Protein AF-A0A815Q9A5-F1 (afdb_monomer)

Solvent-accessible surface area (backbone atoms only — not comparable to full-atom values): 18599 Å² total; per-residue (Å²): 138,82,84,80,77,85,72,84,76,77,82,75,76,78,71,56,75,71,70,74,63,47,94,81,65,53,87,58,45,83,77,48,52,70,72,56,51,49,52,52,48,43,78,60,39,89,75,24,62,65,56,51,61,70,40,69,47,70,67,50,43,48,52,54,34,52,53,35,38,50,53,42,52,42,55,49,50,50,54,49,46,56,50,52,50,50,52,52,54,47,30,61,75,69,68,40,66,45,28,62,48,57,62,67,59,13,60,77,65,79,46,74,33,50,68,45,55,46,60,69,58,52,51,55,49,52,54,53,44,51,52,51,48,66,60,42,53,54,54,51,51,51,65,69,70,43,82,72,55,66,80,53,67,70,32,85,74,64,69,60,57,72,60,50,52,52,50,43,50,51,44,40,49,61,73,42,42,65,60,52,54,53,49,55,53,49,55,56,50,44,53,52,49,52,48,51,49,51,52,52,51,54,52,56,73,68,64,64,51,75,66,55,54,50,53,52,49,54,52,49,52,54,50,52,52,53,50,54,54,50,52,53,50,52,52,48,49,53,20,60,78,64,78,53,64,60,78,82,52,60,61,72,78,42,54,73,69,51,52,50,51,64,73,66,55,71,82,90,76,86,87,84,89,53,77,68,56,54,52,51,50,50,52,52,47,52,52,51,52,51,48,53,54,47,55,52,50,51,52,51,50,54,53,49,52,52,50,50,53,50,52,54,53,50,54,60,55,64,76,74,111

Nearest PDB structures (foldseek):
  4wpe-assembly1_A-2  TM=2.045E-01  e=6.190E+00  Saccharomyces cerevisiae S288C

Foldseek 3Di:
DDDDPPPPDPPPDAPDPPPPCDVVNQPLLQPDDLVVLLVLLVVQDDVSVVVSVLCVDPVSSNLLSVLLNLLLQLVVLVLVLVLLVLLLVLCVVLVCAPQADPPVVCVLLVARRDLHYHPVVSVVSNVVSVVSNVVRVVVNVCSVPPDDPPSQCPGVVHDPVVVSSVSSNSSSCSSCVVVSVVSVVSSVVSVVRSVSVSVVVVVVVVVDDPVVSVVVVVVVVVVVVVVVVVVVVVVQVVCVVVVNDPPVCVVVVDDPVVVVVVLPPDDDDDDDDDPPVVVVVVVVVVVVVVVVVVVVVVVVVVVVVVVVVVVVVVVVVVVVD

Radius of gyration: 31.04 Å; Cα contacts (8 Å, |Δi|>4): 157; chains: 1; bounding box: 69×58×84 Å

Sequence (321 aa):
MINEINEQTIEQKPYLPLKEKSRNDLPDYLKVSNRIFRQMLISSLEDADTIVKRLNTIEKLNFARQYAHLFHRLFYVQLQQDQWKYYYDIDIKENIWSGRVSTKWALMNSMYHTYGRSKQLIEQRLHTIARQLQEASPKIQEFSNQPLPPCILEMNPPLDFPFFVAIITAFVRKGQYKIKQQFESKKKMLILDSTDHRLVQAIYNLKPTKQQIRAIRNRWKAIYNKIQIKEQIEILKHRIHSNRLPPAFNLLDYSLDEIEKILTRSPKSSVTNSTDQETVLSARRLKKIGRFKYDILELSIAAGEEKVRYWSKKAKIETKK

Organism: NCBI:txid392033

Structure (mmCIF, N/CA/C/O backbone):
data_AF-A0A815Q9A5-F1
#
_entry.id   AF-A0A815Q9A5-F1
#
loop_
_atom_site.group_PDB
_atom_site.id
_atom_site.type_symbol
_atom_site.label_atom_id
_atom_site.label_alt_id
_atom_site.label_comp_id
_atom_site.label_asym_id
_atom_site.label_entity_id
_atom_site.label_seq_id
_atom_site.pdbx_PDB_ins_code
_atom_site.Cartn_x
_atom_site.Cartn_y
_atom_site.Cartn_z
_atom_site.occupancy
_atom_site.B_iso_or_equiv
_atom_site.auth_seq_id
_atom_site.auth_comp_id
_atom_site.auth_asym_id
_atom_site.auth_atom_id
_atom_site.pdbx_PDB_model_num
ATOM 1 N N . MET A 1 1 ? -13.773 19.405 43.415 1.00 31.05 1 MET A N 1
ATOM 2 C CA . MET A 1 1 ? -12.349 19.386 43.022 1.00 31.05 1 MET A CA 1
ATOM 3 C C . MET A 1 1 ? -12.058 18.043 42.380 1.00 31.05 1 MET A C 1
ATOM 5 O O . MET A 1 1 ? -12.189 17.023 43.042 1.00 31.05 1 MET A O 1
ATOM 9 N N . ILE A 1 2 ? -11.826 18.036 41.068 1.00 29.77 2 ILE A N 1
ATOM 10 C CA . ILE A 1 2 ? -11.571 16.827 40.279 1.00 29.77 2 ILE A CA 1
ATOM 11 C C . ILE A 1 2 ? -10.057 16.634 40.261 1.00 29.77 2 ILE A C 1
ATOM 13 O O . ILE A 1 2 ? -9.350 17.498 39.755 1.00 29.77 2 ILE A O 1
ATOM 17 N N . ASN A 1 3 ? -9.575 15.528 40.827 1.00 27.80 3 ASN A N 1
ATOM 18 C CA . ASN A 1 3 ? -8.177 15.133 40.699 1.00 27.80 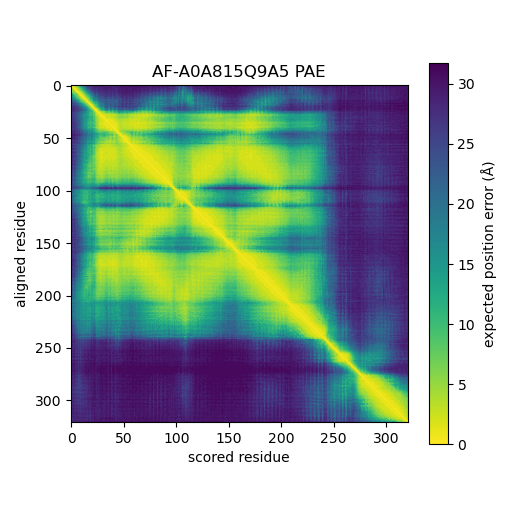3 ASN A CA 1
ATOM 19 C C . ASN A 1 3 ? -7.919 14.689 39.257 1.00 27.80 3 ASN A C 1
ATOM 21 O O . ASN A 1 3 ? -8.481 13.696 38.786 1.00 27.80 3 ASN A O 1
ATOM 25 N N . GLU A 1 4 ? -7.079 15.458 38.573 1.00 30.97 4 GLU A N 1
ATOM 26 C CA . GLU A 1 4 ? -6.495 15.141 37.279 1.00 30.97 4 GLU A CA 1
ATOM 27 C C . GLU A 1 4 ? -5.608 13.902 37.428 1.00 30.97 4 GLU A C 1
ATOM 29 O O . GLU A 1 4 ? -4.534 13.930 38.029 1.00 30.97 4 GLU A O 1
ATOM 34 N N . ILE A 1 5 ? -6.086 12.775 36.902 1.00 33.09 5 ILE A N 1
ATOM 35 C CA . ILE A 1 5 ? -5.234 11.615 36.672 1.00 33.09 5 ILE A CA 1
ATOM 36 C C . ILE A 1 5 ? -4.350 11.979 35.486 1.00 33.09 5 ILE A C 1
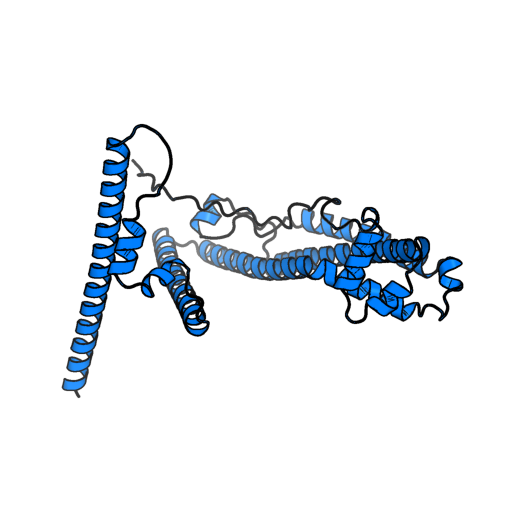ATOM 38 O O . ILE A 1 5 ? -4.820 12.112 34.358 1.00 33.09 5 ILE A O 1
ATOM 42 N N . ASN A 1 6 ? -3.073 12.166 35.791 1.00 33.50 6 ASN A N 1
ATOM 43 C CA . ASN A 1 6 ? -1.996 12.412 34.850 1.00 33.50 6 ASN A CA 1
ATOM 44 C C . ASN A 1 6 ? -1.790 11.134 34.004 1.00 33.50 6 ASN A C 1
ATOM 46 O O . ASN A 1 6 ? -0.988 10.263 34.343 1.00 33.50 6 ASN A O 1
ATOM 50 N N . GLU A 1 7 ? -2.602 10.959 32.959 1.00 36.03 7 GLU A N 1
ATOM 51 C CA . GLU A 1 7 ? -2.453 9.876 31.986 1.00 36.03 7 GLU A CA 1
ATOM 52 C C . GLU A 1 7 ? -1.248 10.193 31.098 1.00 36.03 7 GLU A C 1
ATOM 54 O O . GLU A 1 7 ? -1.274 11.125 30.298 1.00 36.03 7 GLU A O 1
ATOM 59 N N . GLN A 1 8 ? -0.171 9.417 31.254 1.00 31.66 8 GLN A N 1
ATOM 60 C CA . GLN A 1 8 ? 0.969 9.458 30.346 1.00 31.66 8 GLN A CA 1
ATOM 61 C C . GLN A 1 8 ? 0.492 9.172 28.921 1.00 31.66 8 GLN A C 1
ATOM 63 O O . GLN A 1 8 ? 0.103 8.058 28.566 1.00 31.66 8 GLN A O 1
ATOM 68 N N . THR A 1 9 ? 0.516 10.229 28.123 1.00 34.47 9 THR A N 1
ATOM 69 C CA . THR A 1 9 ? 0.088 10.295 26.737 1.00 34.47 9 THR A CA 1
ATOM 70 C C . THR A 1 9 ? 0.987 9.411 25.880 1.00 34.47 9 THR A C 1
ATOM 72 O O . THR A 1 9 ? 2.121 9.767 25.565 1.00 34.47 9 THR A O 1
ATOM 75 N N . ILE A 1 10 ? 0.486 8.254 25.452 1.00 34.94 10 ILE A N 1
ATOM 76 C CA . ILE A 1 10 ? 1.029 7.607 24.258 1.00 34.94 10 ILE A CA 1
ATOM 77 C C . ILE A 1 10 ? 0.487 8.424 23.085 1.00 34.94 10 ILE A C 1
ATOM 79 O O . ILE A 1 10 ? -0.667 8.256 22.693 1.00 34.94 10 ILE A O 1
ATOM 83 N N . GLU A 1 11 ? 1.288 9.348 22.547 1.00 29.48 11 GLU A N 1
ATOM 84 C CA . GLU A 1 11 ? 0.987 10.001 21.269 1.00 29.48 11 GLU A CA 1
ATOM 85 C C . GLU A 1 11 ? 0.910 8.934 20.165 1.00 29.48 11 GLU A C 1
ATOM 87 O O . GLU A 1 11 ? 1.897 8.567 19.522 1.00 29.48 11 GLU A O 1
ATOM 92 N N . GLN A 1 12 ? -0.289 8.408 19.932 1.00 38.88 12 GLN A N 1
ATOM 93 C CA . GLN A 1 12 ? -0.577 7.590 18.766 1.00 38.88 12 GLN A CA 1
ATOM 94 C C . GLN A 1 12 ? -0.689 8.523 17.556 1.00 38.88 12 GLN A C 1
ATOM 96 O O . GLN A 1 12 ? -1.705 9.187 17.345 1.00 38.88 12 GLN A O 1
ATOM 101 N N . LYS A 1 13 ? 0.392 8.611 16.771 1.00 35.31 13 LYS A N 1
ATOM 102 C CA . LYS A 1 13 ? 0.440 9.409 15.534 1.00 35.31 13 LYS A CA 1
ATOM 103 C C . LYS A 1 13 ? -0.711 9.020 14.597 1.00 35.31 13 LYS A C 1
ATOM 105 O O . LYS A 1 13 ? -0.841 7.822 14.353 1.00 35.31 13 LYS A O 1
ATOM 110 N N . PRO A 1 14 ? -1.459 9.989 14.023 1.00 38.16 14 PRO A N 1
ATOM 111 C CA . PRO A 1 14 ? -2.615 9.747 13.156 1.00 38.16 14 PRO A CA 1
ATOM 112 C C . PRO A 1 14 ? -2.290 8.810 11.976 1.00 38.16 14 PRO A C 1
ATOM 114 O O . PRO A 1 14 ? -1.280 8.999 11.290 1.00 38.16 14 PRO A O 1
ATOM 117 N N . TYR A 1 15 ? -3.186 7.855 11.687 1.00 46.31 15 TYR A N 1
ATOM 118 C CA . TYR A 1 15 ? -3.220 7.035 10.484 1.00 46.31 15 TYR A CA 1
ATOM 119 C C . TYR A 1 15 ? -3.619 7.955 9.347 1.00 46.31 15 TYR A C 1
ATOM 121 O O . TYR A 1 15 ? -4.764 8.083 8.911 1.00 46.31 15 TYR A O 1
ATOM 129 N N . LEU A 1 16 ? -2.620 8.665 8.857 1.00 44.94 16 LEU A N 1
ATOM 130 C CA . LEU A 1 16 ? -2.726 9.296 7.573 1.00 44.94 16 LEU A CA 1
ATOM 131 C C . LEU A 1 16 ? -2.631 8.154 6.530 1.00 44.94 16 LEU A C 1
ATOM 133 O O . LEU A 1 16 ? -1.704 7.324 6.602 1.00 44.94 16 LEU A O 1
ATOM 137 N N . PRO A 1 17 ? -3.527 8.087 5.512 1.00 46.47 17 PRO A N 1
ATOM 138 C CA . PRO A 1 17 ? -3.092 7.524 4.234 1.00 46.47 17 PRO A CA 1
ATOM 139 C C . PRO A 1 17 ? -1.764 8.216 3.953 1.00 46.47 17 PRO A C 1
ATOM 141 O O . PRO A 1 17 ? -1.688 9.406 4.266 1.00 46.47 17 PRO A O 1
ATOM 144 N N . LEU A 1 18 ? -0.728 7.441 3.570 1.00 42.53 18 LEU A N 1
ATOM 145 C CA . LEU A 1 18 ? 0.687 7.869 3.570 1.00 42.53 18 LEU A CA 1
ATOM 146 C C . LEU A 1 18 ? 0.722 9.384 3.417 1.00 42.53 18 LEU A C 1
ATOM 148 O O . LEU A 1 18 ? 0.233 9.823 2.372 1.00 42.53 18 LEU A O 1
ATOM 152 N N . LYS A 1 19 ? 1.167 10.146 4.452 1.00 39.75 19 LYS A N 1
ATOM 153 C CA . LYS A 1 19 ? 1.488 11.585 4.298 1.00 39.75 19 LYS A CA 1
ATOM 154 C C . LYS A 1 19 ? 2.029 11.667 2.902 1.00 39.75 19 LYS A C 1
ATOM 156 O O . LYS A 1 19 ? 2.991 10.916 2.720 1.00 39.75 19 LYS A O 1
ATOM 161 N N . GLU A 1 20 ? 1.328 12.368 1.991 1.00 42.25 20 GLU A N 1
ATOM 162 C CA . GLU A 1 20 ? 1.611 12.321 0.557 1.00 42.25 20 GLU A CA 1
ATOM 163 C C . GLU A 1 20 ? 3.111 12.272 0.480 1.00 42.25 20 GLU A C 1
ATOM 165 O O . GLU A 1 20 ? 3.793 13.239 0.824 1.00 42.25 20 GLU A O 1
ATOM 170 N N . LYS A 1 21 ? 3.616 11.066 0.210 1.00 40.91 21 LYS A N 1
ATOM 171 C CA . LYS A 1 21 ? 4.994 10.925 -0.149 1.00 40.91 21 LYS A CA 1
ATOM 172 C C . LYS A 1 21 ? 4.952 11.792 -1.382 1.00 40.91 21 LYS A C 1
ATOM 174 O O . LYS A 1 21 ? 4.170 11.489 -2.293 1.00 40.91 21 LYS A O 1
ATOM 179 N N . SER A 1 22 ? 5.560 12.975 -1.278 1.00 40.09 22 SER A N 1
ATOM 180 C CA . SER A 1 22 ? 5.487 14.001 -2.311 1.00 40.09 22 SER A CA 1
ATOM 181 C C . SER A 1 22 ? 5.722 13.282 -3.641 1.00 40.09 22 SER A C 1
ATOM 183 O O . SER A 1 22 ? 6.336 12.212 -3.649 1.00 40.09 22 SER A O 1
ATOM 185 N N . ARG A 1 23 ? 5.308 13.818 -4.792 1.00 44.53 23 ARG A N 1
ATOM 186 C CA . ARG A 1 23 ? 5.777 13.260 -6.082 1.00 44.53 23 ARG A CA 1
ATOM 187 C C . ARG A 1 23 ? 7.292 12.916 -6.073 1.00 44.53 23 ARG A C 1
ATOM 189 O O . ARG A 1 23 ? 7.711 12.048 -6.824 1.00 44.53 23 ARG A O 1
ATOM 196 N N . ASN A 1 24 ? 8.062 13.532 -5.169 1.00 41.69 24 ASN A N 1
ATOM 197 C CA . ASN A 1 24 ? 9.474 13.325 -4.849 1.00 41.69 24 ASN A CA 1
ATOM 198 C C . ASN A 1 24 ? 9.870 12.068 -4.030 1.00 41.69 24 ASN A C 1
ATOM 200 O O . ASN A 1 24 ? 11.061 11.828 -3.878 1.00 41.69 24 ASN A O 1
ATOM 204 N N . ASP A 1 25 ? 8.948 11.294 -3.458 1.00 51.47 25 ASP A N 1
ATOM 205 C CA . ASP A 1 25 ? 9.260 10.182 -2.536 1.00 51.47 25 ASP A CA 1
ATOM 206 C C . ASP A 1 25 ? 9.156 8.783 -3.173 1.00 51.47 25 ASP A C 1
ATOM 208 O O . ASP A 1 25 ? 9.498 7.771 -2.538 1.00 51.47 25 ASP A O 1
ATOM 212 N N . LEU A 1 26 ? 8.622 8.728 -4.393 1.00 62.69 26 LEU A N 1
ATOM 213 C CA . LEU A 1 26 ? 8.743 7.586 -5.288 1.00 62.69 26 LEU A CA 1
ATOM 214 C C . LEU A 1 26 ? 10.084 7.688 -6.010 1.00 62.69 26 LEU A C 1
ATOM 216 O O . LEU A 1 26 ? 10.486 8.796 -6.371 1.00 62.69 26 LEU A O 1
ATOM 220 N N . PRO A 1 27 ? 10.786 6.563 -6.222 1.00 67.62 27 PRO A N 1
ATOM 221 C CA . PRO A 1 27 ? 12.020 6.576 -6.983 1.00 67.62 27 PRO A CA 1
ATOM 222 C C . PRO A 1 27 ? 11.736 7.084 -8.398 1.00 67.62 27 PRO A C 1
ATOM 224 O O . PRO A 1 27 ? 11.141 6.403 -9.232 1.00 67.62 27 PRO A O 1
ATOM 227 N N . ASP A 1 28 ? 12.177 8.309 -8.662 1.00 82.88 28 ASP A N 1
ATOM 228 C CA . ASP A 1 28 ? 12.181 8.867 -9.999 1.00 82.88 28 ASP A CA 1
ATOM 229 C C . ASP A 1 28 ? 13.350 8.252 -10.766 1.00 82.88 28 ASP A C 1
ATOM 231 O O . ASP A 1 28 ? 14.476 8.752 -10.728 1.00 82.88 28 ASP A O 1
ATOM 235 N N . TYR A 1 29 ? 13.082 7.134 -11.444 1.00 86.94 29 TYR A N 1
ATOM 236 C CA . TYR A 1 29 ? 14.096 6.429 -12.225 1.00 86.94 29 TYR A CA 1
ATOM 237 C C . TYR A 1 29 ? 14.796 7.337 -13.246 1.00 86.94 29 TYR A C 1
ATOM 239 O O . TYR A 1 29 ? 15.955 7.084 -13.556 1.00 86.94 29 TYR A O 1
ATOM 247 N N . LEU A 1 30 ? 14.172 8.428 -13.710 1.00 88.00 30 LEU A N 1
ATOM 248 C CA . LEU A 1 30 ? 14.801 9.366 -14.644 1.00 88.00 30 LEU A CA 1
ATOM 249 C C . LEU A 1 30 ? 15.950 10.162 -14.002 1.00 88.00 30 LEU A C 1
ATOM 251 O O . LEU A 1 30 ? 16.885 10.557 -14.700 1.00 88.00 30 LEU A O 1
ATOM 255 N N . LYS A 1 31 ? 15.930 10.344 -12.676 1.00 87.75 31 LYS A N 1
ATOM 256 C CA . LYS A 1 31 ? 16.991 11.018 -11.903 1.00 87.75 31 LYS A CA 1
ATOM 257 C C . LYS A 1 31 ? 18.103 10.075 -11.449 1.00 87.75 31 LYS A C 1
ATOM 259 O O . LYS A 1 31 ? 19.147 10.526 -10.987 1.00 87.75 31 LYS A O 1
ATOM 264 N N . VAL A 1 32 ? 17.894 8.765 -11.561 1.00 88.25 32 VAL A N 1
ATOM 265 C CA . VAL A 1 32 ? 18.881 7.758 -11.163 1.00 88.25 32 VAL A CA 1
ATOM 266 C C . VAL A 1 32 ? 19.963 7.655 -12.235 1.00 88.25 32 VAL A C 1
ATOM 268 O O . VAL A 1 32 ? 19.648 7.507 -13.414 1.00 88.25 32 VAL A O 1
ATOM 271 N N . SER A 1 33 ? 21.238 7.705 -11.841 1.00 89.25 33 SER A N 1
ATOM 272 C CA . SER A 1 33 ? 22.351 7.541 -12.784 1.00 89.25 33 SER A CA 1
ATOM 273 C C . SER A 1 33 ? 22.352 6.143 -13.412 1.00 89.25 33 SER A C 1
ATOM 275 O O . SER A 1 33 ? 21.934 5.168 -12.787 1.00 89.25 33 SER A O 1
ATOM 277 N N . ASN A 1 34 ? 22.883 6.013 -14.631 1.00 86.31 34 ASN A N 1
ATOM 278 C CA . ASN A 1 34 ? 22.924 4.727 -15.339 1.00 86.31 34 ASN A CA 1
ATOM 279 C C . ASN A 1 34 ? 23.647 3.632 -14.542 1.00 86.31 34 ASN A C 1
ATOM 281 O O . ASN A 1 34 ? 23.214 2.482 -14.546 1.00 86.31 34 ASN A O 1
ATOM 285 N N . ARG A 1 35 ? 24.702 3.993 -13.798 1.00 88.44 35 ARG A N 1
ATOM 286 C CA . ARG A 1 35 ? 25.418 3.071 -12.905 1.00 88.44 35 ARG A CA 1
ATOM 287 C C . ARG A 1 35 ? 24.501 2.509 -11.818 1.00 88.44 35 ARG A C 1
ATOM 289 O O . ARG A 1 35 ? 24.479 1.298 -11.611 1.00 88.44 35 ARG A O 1
ATOM 296 N N . ILE A 1 36 ? 23.749 3.377 -11.142 1.00 88.56 36 ILE A N 1
ATOM 297 C CA . ILE A 1 36 ? 22.852 2.971 -10.055 1.00 88.56 36 ILE A CA 1
ATOM 298 C C . ILE A 1 36 ? 21.679 2.174 -10.624 1.00 88.56 36 ILE A C 1
ATOM 300 O O . ILE A 1 36 ? 21.372 1.101 -10.117 1.00 88.56 36 ILE A O 1
ATOM 304 N N . PHE A 1 37 ? 21.065 2.639 -11.715 1.00 89.81 37 PHE A N 1
ATOM 305 C CA . PHE A 1 37 ? 19.953 1.934 -12.351 1.00 89.81 37 PHE A CA 1
ATOM 306 C C . PHE A 1 37 ? 20.352 0.514 -12.782 1.00 89.81 37 PHE A C 1
ATOM 308 O O . PHE A 1 37 ? 19.629 -0.446 -12.521 1.00 89.81 37 PHE A O 1
ATOM 315 N N . ARG A 1 38 ? 21.555 0.354 -13.345 1.00 88.00 38 ARG A N 1
ATOM 316 C CA . ARG A 1 38 ? 22.123 -0.952 -13.695 1.00 88.00 38 ARG A CA 1
ATOM 317 C C . ARG A 1 38 ? 22.280 -1.866 -12.476 1.00 88.00 38 ARG A C 1
ATOM 319 O O . ARG A 1 38 ? 21.879 -3.023 -12.534 1.00 88.00 38 ARG A O 1
ATOM 326 N N . GLN A 1 39 ? 22.811 -1.352 -11.366 1.00 88.12 39 GLN A N 1
ATOM 327 C CA . GLN A 1 39 ? 22.923 -2.110 -10.111 1.00 88.12 39 GLN A CA 1
ATOM 328 C C . GLN A 1 39 ? 21.552 -2.501 -9.541 1.00 88.12 39 GLN A C 1
ATOM 330 O O . GLN A 1 39 ? 21.384 -3.605 -9.021 1.00 88.12 39 GLN A O 1
ATOM 335 N N . MET A 1 40 ? 20.554 -1.622 -9.663 1.00 88.62 40 MET A N 1
ATOM 336 C CA . MET A 1 40 ? 19.185 -1.924 -9.248 1.00 88.62 40 MET A CA 1
ATOM 337 C C . MET A 1 40 ? 18.595 -3.074 -10.066 1.00 88.62 40 MET A C 1
ATOM 339 O O . MET A 1 40 ? 17.966 -3.952 -9.482 1.00 88.62 40 MET A O 1
ATOM 343 N N . LEU A 1 41 ? 18.819 -3.106 -11.384 1.00 86.50 41 LEU A N 1
ATOM 344 C CA . LEU A 1 41 ? 18.365 -4.210 -12.235 1.00 86.50 41 LEU A CA 1
ATOM 345 C C . LEU A 1 41 ? 19.030 -5.534 -11.838 1.00 86.50 41 LEU A C 1
ATOM 347 O O . LEU A 1 41 ? 18.318 -6.511 -11.620 1.00 86.50 41 LEU A O 1
ATOM 351 N N . ILE A 1 42 ? 20.360 -5.535 -11.664 1.00 86.31 42 ILE A N 1
ATOM 352 C CA . ILE A 1 42 ? 21.132 -6.729 -11.269 1.00 86.31 42 ILE A CA 1
ATOM 353 C C . ILE A 1 42 ? 20.634 -7.300 -9.938 1.00 86.31 42 ILE A C 1
ATOM 355 O O . ILE A 1 42 ? 20.345 -8.483 -9.829 1.00 86.31 42 ILE A O 1
ATOM 359 N N . SER A 1 43 ? 20.479 -6.451 -8.922 1.00 84.00 43 SER A N 1
ATOM 360 C CA . SER A 1 43 ? 20.050 -6.887 -7.582 1.00 84.00 43 SER A CA 1
ATOM 361 C C . SER A 1 43 ? 18.580 -7.322 -7.502 1.00 84.00 43 SER A C 1
ATOM 363 O O . SER A 1 43 ? 18.147 -7.946 -6.527 1.00 84.00 43 SER A O 1
ATOM 365 N N . SER A 1 44 ? 17.773 -6.970 -8.502 1.00 81.00 44 SER A N 1
ATOM 366 C CA . SER A 1 44 ? 16.329 -7.173 -8.449 1.00 81.00 44 SER A CA 1
ATOM 367 C C . SER A 1 44 ? 15.848 -8.428 -9.167 1.00 81.00 44 SER A C 1
ATOM 369 O O . SER A 1 44 ? 14.779 -8.915 -8.804 1.00 81.00 44 SER A O 1
ATOM 371 N N . LEU A 1 45 ? 16.586 -8.979 -10.125 1.00 79.50 45 LEU A N 1
ATOM 372 C CA . LEU A 1 45 ? 16.118 -10.119 -10.916 1.00 79.50 45 LEU A CA 1
ATOM 373 C C . LEU A 1 45 ? 17.106 -11.283 -10.820 1.00 79.50 45 LEU A C 1
ATOM 375 O O . LEU A 1 45 ? 18.316 -11.085 -10.856 1.00 79.50 45 LEU A O 1
ATOM 379 N N . GLU A 1 46 ? 16.580 -12.496 -10.696 1.00 72.44 46 GLU A N 1
ATOM 380 C CA . GLU A 1 46 ? 17.364 -13.709 -10.934 1.00 72.44 46 GLU A CA 1
ATOM 381 C C . GLU A 1 46 ? 17.710 -13.734 -12.438 1.00 72.44 46 GLU A C 1
ATOM 383 O O . GLU A 1 46 ? 16.892 -13.331 -13.264 1.00 72.44 46 GLU A O 1
ATOM 388 N N . ASP A 1 47 ? 18.959 -14.052 -12.789 1.00 69.25 47 ASP A N 1
ATOM 389 C CA . ASP A 1 47 ? 19.506 -13.994 -14.162 1.00 69.25 47 ASP A CA 1
ATOM 390 C C . ASP A 1 47 ? 19.558 -12.604 -14.833 1.00 69.25 47 ASP A C 1
ATOM 392 O O . ASP A 1 47 ? 19.764 -12.476 -16.048 1.00 69.25 47 ASP A O 1
ATOM 396 N N . ALA A 1 48 ? 19.463 -11.530 -14.038 1.00 69.62 48 ALA A N 1
ATOM 397 C CA . ALA A 1 48 ? 19.570 -10.147 -14.510 1.00 69.62 48 ALA A CA 1
ATOM 398 C C . ALA A 1 48 ? 20.853 -9.862 -15.301 1.00 69.62 48 ALA A C 1
ATOM 400 O O . ALA A 1 48 ? 20.851 -9.007 -16.188 1.00 69.62 48 ALA A O 1
ATOM 401 N N . ASP A 1 49 ? 21.949 -10.552 -14.978 1.00 72.69 49 ASP A N 1
ATOM 402 C CA . ASP A 1 49 ? 23.267 -10.305 -15.559 1.00 72.69 49 ASP A CA 1
ATOM 403 C C . ASP A 1 49 ? 23.270 -10.472 -17.075 1.00 72.69 49 ASP A C 1
ATOM 405 O O . ASP A 1 49 ? 23.899 -9.683 -17.778 1.00 72.69 49 ASP A O 1
ATOM 409 N N . THR A 1 50 ? 22.524 -11.440 -17.606 1.00 74.44 50 THR A N 1
ATOM 410 C CA . THR A 1 50 ? 22.441 -11.680 -19.052 1.00 74.44 50 THR A CA 1
ATOM 411 C C . THR A 1 50 ? 21.733 -10.529 -19.766 1.00 74.44 50 THR A C 1
ATOM 413 O O . THR A 1 50 ? 22.188 -10.070 -20.812 1.00 74.44 50 THR A O 1
ATOM 416 N N . ILE A 1 51 ? 20.659 -9.995 -19.182 1.00 73.06 51 ILE A N 1
ATOM 417 C CA . ILE A 1 51 ? 19.890 -8.876 -19.752 1.00 73.06 51 ILE A CA 1
ATOM 418 C C . ILE A 1 51 ? 20.641 -7.558 -19.576 1.00 73.06 51 ILE A C 1
ATOM 420 O O . ILE A 1 51 ? 20.727 -6.745 -20.492 1.00 73.06 51 ILE A O 1
ATOM 424 N N . VAL A 1 52 ? 21.253 -7.350 -18.417 1.00 78.56 52 VAL A N 1
ATOM 425 C CA . VAL A 1 52 ? 22.036 -6.152 -18.122 1.00 78.56 52 VAL A CA 1
ATOM 426 C C . VAL A 1 52 ? 23.311 -6.094 -18.968 1.00 78.56 52 VAL A C 1
ATOM 428 O O . VAL A 1 52 ? 23.714 -5.009 -19.383 1.00 78.56 52 VAL A O 1
ATOM 431 N N . LYS A 1 53 ? 23.930 -7.239 -19.287 1.00 80.44 53 LYS A N 1
ATOM 432 C CA . LYS A 1 53 ? 25.007 -7.321 -20.288 1.00 80.44 53 LYS A CA 1
ATOM 433 C C . LYS A 1 53 ? 24.528 -6.898 -21.677 1.00 80.44 53 LYS A C 1
ATOM 435 O O . LYS A 1 53 ? 25.294 -6.285 -22.409 1.00 80.44 53 LYS A O 1
ATOM 440 N N . ARG A 1 54 ? 23.271 -7.178 -22.028 1.00 78.19 54 ARG A N 1
ATOM 441 C CA . ARG A 1 54 ? 22.666 -6.739 -23.296 1.00 78.19 54 ARG A CA 1
ATOM 442 C C . ARG A 1 54 ? 22.344 -5.237 -23.300 1.00 78.19 54 ARG A C 1
ATOM 444 O O . ARG A 1 54 ? 22.474 -4.594 -24.338 1.00 78.19 54 ARG A O 1
ATOM 451 N N . LEU A 1 55 ? 22.025 -4.651 -22.144 1.00 83.31 55 LEU A N 1
ATOM 452 C CA . LEU A 1 55 ? 21.892 -3.201 -21.930 1.00 83.31 55 LEU A CA 1
ATOM 453 C C . LEU A 1 55 ? 23.263 -2.536 -21.672 1.00 83.31 55 LEU A C 1
ATOM 455 O O . LEU A 1 55 ? 23.467 -1.850 -20.671 1.00 83.31 55 LEU A O 1
ATOM 459 N N . ASN A 1 56 ? 24.236 -2.780 -22.551 1.00 81.25 56 ASN A N 1
ATOM 460 C CA . ASN A 1 56 ? 25.619 -2.326 -22.374 1.00 81.25 56 ASN A CA 1
ATOM 461 C C . ASN A 1 56 ? 25.878 -0.867 -22.772 1.00 81.25 56 ASN A C 1
ATOM 463 O O . ASN A 1 56 ? 26.882 -0.309 -22.331 1.00 81.25 56 ASN A O 1
ATOM 467 N N . THR A 1 57 ? 25.007 -0.251 -23.573 1.00 85.31 57 THR A N 1
ATOM 468 C CA . THR A 1 57 ? 25.159 1.151 -23.988 1.00 85.31 57 THR A CA 1
ATOM 469 C C . THR A 1 57 ? 24.309 2.093 -23.144 1.00 85.31 57 THR A C 1
ATOM 471 O O . THR A 1 57 ? 23.324 1.703 -22.506 1.00 85.31 57 THR A O 1
ATOM 474 N N . ILE A 1 58 ? 24.694 3.370 -23.155 1.00 86.94 58 ILE A N 1
ATOM 475 C CA . ILE A 1 58 ? 23.958 4.440 -22.483 1.00 86.94 58 ILE A CA 1
ATOM 476 C C . ILE A 1 58 ? 22.547 4.571 -23.065 1.00 86.94 58 ILE A C 1
ATOM 478 O O . ILE A 1 58 ? 21.603 4.710 -22.286 1.00 86.94 58 ILE A O 1
ATOM 482 N N . GLU A 1 59 ? 22.368 4.478 -24.389 1.00 85.62 59 GLU A N 1
ATOM 483 C CA . GLU A 1 59 ? 21.029 4.591 -24.983 1.00 85.62 59 GLU A CA 1
ATOM 484 C C . GLU A 1 59 ? 20.121 3.431 -24.569 1.00 85.62 59 GLU A C 1
ATOM 486 O O . GLU A 1 59 ? 18.978 3.665 -24.180 1.00 85.62 59 GLU A O 1
ATOM 491 N N . LYS A 1 60 ? 20.633 2.193 -24.566 1.00 87.69 60 LYS A N 1
ATOM 492 C CA . LYS A 1 60 ? 19.859 1.008 -24.160 1.00 87.69 60 LYS A CA 1
ATOM 493 C C . LYS A 1 60 ? 19.414 1.091 -22.700 1.00 87.69 60 LYS A C 1
ATOM 495 O O . LYS A 1 60 ? 18.266 0.789 -22.373 1.00 87.69 60 LYS A O 1
ATOM 500 N N . LEU A 1 61 ? 20.305 1.544 -21.815 1.00 88.94 61 LEU A N 1
ATOM 501 C CA . LEU A 1 61 ? 19.964 1.781 -20.410 1.00 88.94 61 LEU A CA 1
ATOM 502 C C . LEU A 1 61 ? 18.955 2.921 -20.253 1.00 88.94 61 LEU A C 1
ATOM 504 O O . LEU A 1 61 ? 18.040 2.804 -19.441 1.00 88.94 61 LEU A O 1
ATOM 508 N N . ASN A 1 62 ? 19.082 3.998 -21.031 1.00 90.00 62 ASN A N 1
ATOM 509 C CA . ASN A 1 62 ? 18.120 5.099 -21.023 1.00 90.00 62 ASN A CA 1
ATOM 510 C C . ASN A 1 62 ? 16.730 4.638 -21.466 1.00 90.00 62 ASN A C 1
ATOM 512 O O . ASN A 1 62 ? 15.751 4.975 -20.802 1.00 90.00 62 ASN A O 1
ATOM 516 N N . PHE A 1 63 ? 16.649 3.824 -22.518 1.00 89.19 63 PHE A N 1
ATOM 517 C CA . PHE A 1 63 ? 15.404 3.225 -22.988 1.00 89.19 63 PHE A CA 1
ATOM 518 C C . PHE A 1 63 ? 14.740 2.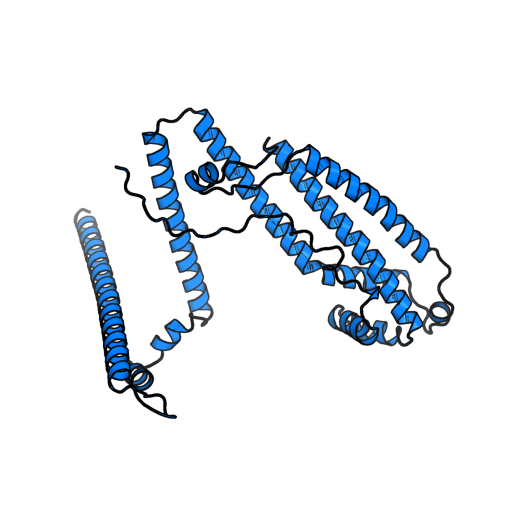382 -21.889 1.00 89.19 63 PHE A C 1
ATOM 520 O O . PHE A 1 63 ? 13.597 2.633 -21.507 1.00 89.19 63 PHE A O 1
ATOM 527 N N . ALA A 1 64 ? 15.489 1.455 -21.282 1.00 90.19 64 ALA A N 1
ATOM 528 C CA . ALA A 1 64 ? 14.987 0.630 -20.182 1.00 90.19 64 ALA A CA 1
ATOM 529 C C . ALA A 1 64 ? 14.548 1.445 -18.960 1.00 90.19 64 ALA A C 1
ATOM 531 O O . ALA A 1 64 ? 13.549 1.123 -18.317 1.00 90.19 64 ALA A O 1
ATOM 532 N N . ARG A 1 65 ? 15.263 2.529 -18.656 1.00 92.31 65 ARG A N 1
ATOM 533 C CA . ARG A 1 65 ? 14.964 3.438 -17.545 1.00 92.31 65 ARG A CA 1
ATOM 534 C C . ARG A 1 65 ? 13.689 4.242 -17.777 1.00 92.31 65 ARG A C 1
ATOM 536 O O . ARG A 1 65 ? 12.890 4.374 -16.852 1.00 92.31 65 ARG A O 1
ATOM 543 N N . GLN A 1 66 ? 13.471 4.731 -18.997 1.00 90.94 66 GLN A N 1
ATOM 544 C CA . GLN A 1 66 ? 12.222 5.392 -19.385 1.00 90.94 66 GLN A CA 1
ATOM 545 C C . GLN A 1 66 ? 11.043 4.423 -19.292 1.00 90.94 66 GLN A C 1
ATOM 547 O O . GLN A 1 66 ? 10.030 4.744 -18.672 1.00 90.94 66 GLN A O 1
ATOM 552 N N . TYR A 1 67 ? 11.212 3.202 -19.801 1.00 91.00 67 TYR A N 1
ATOM 553 C CA . TYR A 1 67 ? 10.172 2.180 -19.737 1.00 91.00 67 TYR A CA 1
ATOM 554 C C . TYR A 1 67 ? 9.831 1.796 -18.291 1.00 91.00 67 TYR A C 1
ATOM 556 O O . TYR A 1 67 ? 8.665 1.809 -17.892 1.00 91.00 67 TYR A O 1
ATOM 564 N N . ALA A 1 68 ? 10.849 1.571 -17.454 1.00 92.50 68 ALA A N 1
ATOM 565 C CA . ALA A 1 68 ? 10.672 1.316 -16.027 1.00 92.50 68 ALA A CA 1
ATOM 566 C C . ALA A 1 68 ? 9.961 2.476 -15.312 1.00 92.50 68 ALA A C 1
ATOM 568 O O . ALA A 1 68 ? 9.099 2.234 -14.469 1.00 92.50 68 ALA A O 1
ATOM 569 N N . HIS A 1 69 ? 10.273 3.729 -15.659 1.00 92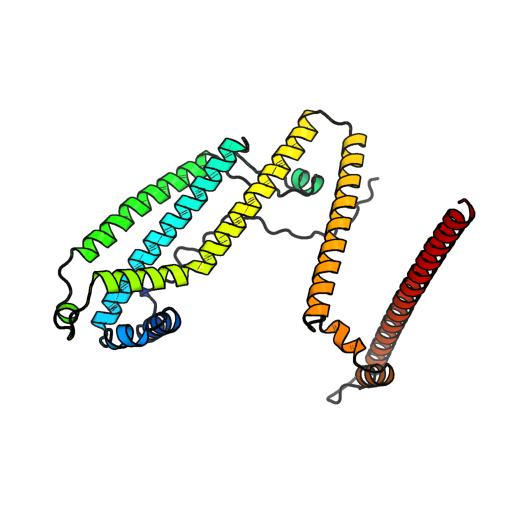.75 69 HIS A N 1
ATOM 570 C CA . HIS A 1 69 ? 9.599 4.903 -15.101 1.00 92.75 69 HIS A CA 1
ATOM 571 C C . HIS A 1 69 ? 8.103 4.935 -15.439 1.00 92.75 69 HIS A C 1
ATOM 573 O O . HIS A 1 69 ? 7.278 5.188 -14.556 1.00 92.75 69 HIS A O 1
ATOM 579 N N . LEU A 1 70 ? 7.740 4.639 -16.689 1.00 92.06 70 LEU A N 1
ATOM 580 C CA . LEU A 1 70 ? 6.342 4.596 -17.115 1.00 92.06 70 LEU A CA 1
ATOM 581 C C . LEU A 1 70 ? 5.559 3.513 -16.359 1.00 92.06 70 LEU A C 1
ATOM 583 O O . LEU A 1 70 ? 4.523 3.812 -15.759 1.00 92.06 70 LEU A O 1
ATOM 587 N N . PHE A 1 71 ? 6.093 2.288 -16.296 1.00 92.50 71 PHE A N 1
ATOM 588 C CA . PHE A 1 71 ? 5.482 1.195 -15.532 1.00 92.50 71 PHE A CA 1
ATOM 589 C C . PHE A 1 71 ? 5.383 1.505 -14.042 1.00 92.50 71 PHE A C 1
ATOM 591 O O . PHE A 1 71 ? 4.367 1.217 -13.412 1.00 92.50 71 PHE A O 1
ATOM 598 N N . HIS A 1 72 ? 6.410 2.132 -13.470 1.00 92.00 72 HIS A N 1
ATOM 599 C CA . HIS A 1 72 ? 6.402 2.537 -12.071 1.00 92.00 72 HIS A CA 1
ATOM 600 C C . HIS A 1 72 ? 5.263 3.494 -11.763 1.00 92.00 72 HIS A C 1
ATOM 602 O O . HIS A 1 72 ? 4.528 3.293 -10.792 1.00 92.00 72 HIS A O 1
ATOM 608 N N . ARG A 1 73 ? 5.073 4.503 -12.615 1.00 90.25 73 ARG A N 1
ATOM 609 C CA . ARG A 1 73 ? 3.966 5.443 -12.473 1.00 90.25 73 ARG A CA 1
ATOM 610 C C . ARG A 1 73 ? 2.620 4.742 -12.624 1.00 90.25 73 ARG A C 1
ATOM 612 O O . ARG A 1 73 ? 1.762 4.944 -11.770 1.00 90.25 73 ARG A O 1
ATOM 619 N N . LEU A 1 74 ? 2.445 3.904 -13.647 1.00 91.75 74 LEU A N 1
ATOM 620 C CA . LEU A 1 74 ? 1.192 3.176 -13.861 1.00 91.75 74 LEU A CA 1
ATOM 621 C C . LEU A 1 74 ? 0.838 2.298 -12.654 1.00 91.75 74 LEU A C 1
ATOM 623 O O . LEU A 1 74 ? -0.240 2.453 -12.085 1.00 91.75 74 LEU A O 1
ATOM 627 N N . PHE A 1 75 ? 1.751 1.423 -12.225 1.00 91.75 75 PHE A N 1
ATOM 628 C CA . PHE A 1 75 ? 1.499 0.502 -11.115 1.00 91.75 75 PHE A CA 1
ATOM 629 C C . PHE A 1 75 ? 1.263 1.232 -9.796 1.00 91.75 75 PHE A C 1
ATOM 631 O O . PHE A 1 75 ? 0.423 0.807 -9.007 1.00 91.75 75 PHE A O 1
ATOM 638 N N . TYR A 1 76 ? 1.941 2.359 -9.565 1.00 89.94 76 TYR A N 1
ATOM 639 C CA . TYR A 1 76 ? 1.684 3.159 -8.373 1.00 89.94 76 TYR A CA 1
ATOM 640 C C . TYR A 1 76 ? 0.272 3.754 -8.376 1.00 89.94 76 TYR A C 1
ATOM 642 O O . TYR A 1 76 ? -0.432 3.663 -7.372 1.00 89.94 76 TYR A O 1
ATOM 650 N N . VAL A 1 77 ? -0.161 4.337 -9.497 1.00 90.44 77 VAL A N 1
ATOM 651 C CA . VAL A 1 77 ? -1.501 4.931 -9.612 1.00 90.44 77 VAL A CA 1
ATOM 652 C C . VAL A 1 77 ? -2.587 3.850 -9.523 1.00 90.44 77 VAL A C 1
ATOM 654 O O . VAL A 1 77 ? -3.590 4.059 -8.845 1.00 90.44 77 VAL A O 1
ATOM 657 N N . GLN A 1 78 ? -2.376 2.672 -10.122 1.00 92.12 78 GLN A N 1
ATOM 658 C CA . GLN A 1 78 ? -3.274 1.517 -9.967 1.00 92.12 78 GLN A CA 1
ATOM 659 C C . GLN A 1 78 ? -3.385 1.088 -8.502 1.00 92.12 78 GLN A C 1
ATOM 661 O O . GLN A 1 78 ? -4.479 0.931 -7.972 1.00 92.12 78 GLN A O 1
ATOM 666 N N . LEU A 1 79 ? -2.253 0.992 -7.811 1.00 90.62 79 LEU A N 1
ATOM 667 C CA . LEU A 1 79 ? -2.218 0.626 -6.403 1.00 90.62 79 LEU A CA 1
ATOM 668 C C . LEU A 1 79 ? -2.934 1.662 -5.514 1.00 90.62 79 LEU A C 1
ATOM 670 O O . LEU A 1 79 ? -3.609 1.295 -4.551 1.00 90.62 79 LEU A O 1
ATOM 674 N N . GLN A 1 80 ? -2.841 2.954 -5.851 1.00 89.38 80 GLN A N 1
ATOM 675 C CA . GLN A 1 80 ? -3.650 3.993 -5.211 1.00 89.38 80 GLN A CA 1
ATOM 676 C C . GLN A 1 80 ? -5.141 3.813 -5.509 1.00 89.38 80 GLN A C 1
ATOM 678 O O . GLN A 1 80 ? -5.954 3.964 -4.599 1.00 89.38 80 GLN A O 1
ATOM 683 N N . GLN A 1 81 ? -5.511 3.488 -6.750 1.00 92.88 81 GLN A N 1
ATOM 684 C CA . GLN A 1 81 ? -6.902 3.230 -7.120 1.00 92.88 81 GLN A CA 1
ATOM 685 C C . GLN A 1 81 ? -7.495 2.099 -6.279 1.00 92.88 81 GLN A C 1
ATOM 687 O O . GLN A 1 81 ? -8.554 2.285 -5.682 1.00 92.88 81 GLN A O 1
ATOM 692 N N . ASP A 1 82 ? -6.791 0.971 -6.186 1.00 91.19 82 ASP A N 1
ATOM 693 C CA . ASP A 1 82 ? -7.203 -0.190 -5.394 1.00 91.19 82 ASP A CA 1
ATOM 694 C C . ASP A 1 82 ? -7.377 0.173 -3.922 1.00 91.19 82 ASP A C 1
ATOM 696 O O . ASP A 1 82 ? -8.330 -0.255 -3.272 1.00 91.19 82 ASP A O 1
ATOM 700 N N . GLN A 1 83 ? -6.469 0.992 -3.384 1.00 86.69 83 GLN A N 1
ATOM 701 C CA . GLN A 1 83 ? -6.586 1.476 -2.019 1.00 86.69 83 GLN A CA 1
ATOM 702 C C . GLN A 1 83 ? -7.838 2.344 -1.849 1.00 86.69 83 GLN A C 1
ATOM 704 O O . GLN A 1 83 ? -8.649 2.064 -0.977 1.00 86.69 83 GLN A O 1
ATOM 709 N N . TRP A 1 84 ? -8.023 3.392 -2.649 1.00 88.25 84 TRP A N 1
ATOM 710 C CA . TRP A 1 84 ? -9.146 4.316 -2.454 1.00 88.25 84 TRP A CA 1
ATOM 711 C C . TRP A 1 84 ? -10.508 3.674 -2.729 1.00 88.25 84 TRP A C 1
ATOM 713 O O . TRP A 1 84 ? -11.461 3.993 -2.022 1.00 88.25 84 TRP A O 1
ATOM 723 N N . LYS A 1 85 ? -10.592 2.735 -3.682 1.00 91.00 85 LYS A N 1
ATOM 724 C CA . LYS A 1 85 ? -11.791 1.908 -3.885 1.00 91.00 85 LYS A CA 1
ATOM 725 C C . LYS A 1 85 ? -12.098 1.080 -2.644 1.00 91.00 85 LYS A C 1
ATO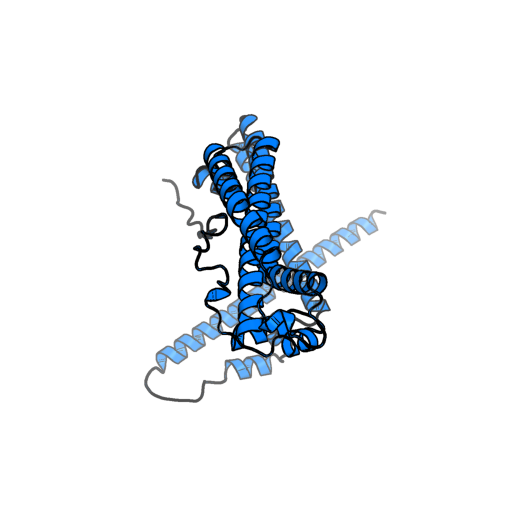M 727 O O . LYS A 1 85 ? -13.210 1.118 -2.149 1.00 91.00 85 LYS A O 1
ATOM 732 N N . TYR A 1 86 ? -11.085 0.443 -2.065 1.00 89.12 86 TYR A N 1
ATOM 733 C CA . TYR A 1 86 ? -11.266 -0.335 -0.846 1.00 89.12 86 TYR A CA 1
ATOM 734 C C . TYR A 1 86 ? -11.780 0.502 0.340 1.00 89.12 86 TYR A C 1
ATOM 736 O O . TYR A 1 86 ? -12.634 0.044 1.093 1.00 89.12 86 TYR A O 1
ATOM 744 N N . TYR A 1 87 ? -11.290 1.737 0.506 1.00 85.12 87 TYR A N 1
ATOM 745 C CA . TYR A 1 87 ? -11.823 2.658 1.522 1.00 85.12 87 TYR A CA 1
ATOM 746 C C . TYR A 1 87 ? -13.291 3.002 1.248 1.00 85.12 87 TYR A C 1
ATOM 748 O O . TYR A 1 87 ? -14.102 2.973 2.166 1.00 85.12 87 TYR A O 1
ATOM 756 N N . TYR A 1 88 ? -13.629 3.290 -0.011 1.00 88.69 88 TYR A N 1
ATOM 757 C CA . TYR A 1 88 ? -15.001 3.563 -0.433 1.00 88.69 88 TYR A CA 1
ATOM 758 C C . TYR A 1 88 ? -15.940 2.385 -0.120 1.00 88.69 88 TYR A C 1
ATOM 760 O O . TYR A 1 88 ? -17.007 2.584 0.456 1.00 88.69 88 TYR A O 1
ATOM 768 N N . ASP A 1 89 ? -15.517 1.160 -0.436 1.00 88.88 89 ASP A N 1
ATOM 769 C CA . ASP A 1 89 ? -16.310 -0.056 -0.236 1.00 88.88 89 ASP A CA 1
ATOM 770 C C . ASP A 1 89 ? -16.542 -0.360 1.251 1.00 88.88 89 ASP A C 1
ATOM 772 O O . ASP A 1 89 ? -17.649 -0.738 1.641 1.00 88.88 89 ASP A O 1
ATOM 776 N N . ILE A 1 90 ? -15.526 -0.161 2.102 1.00 84.56 90 ILE A N 1
ATOM 777 C CA . ILE A 1 90 ? -15.675 -0.294 3.559 1.00 84.56 90 ILE A CA 1
ATOM 778 C C . ILE A 1 90 ? -16.630 0.760 4.110 1.00 84.56 90 ILE A C 1
ATOM 780 O O . ILE A 1 90 ? -17.516 0.418 4.893 1.00 84.56 90 ILE A O 1
ATOM 784 N N . ASP A 1 91 ? -16.475 2.019 3.701 1.00 82.44 91 ASP A N 1
ATOM 785 C CA . ASP A 1 91 ? -17.318 3.100 4.208 1.00 82.44 91 ASP A CA 1
ATOM 786 C C . ASP A 1 91 ? -18.791 2.900 3.805 1.00 82.44 91 ASP A C 1
ATOM 788 O O . ASP A 1 91 ? -19.680 3.174 4.615 1.00 82.44 91 ASP A O 1
ATOM 792 N N . ILE A 1 92 ? -19.057 2.351 2.608 1.00 85.31 92 ILE A N 1
ATOM 793 C CA . ILE A 1 92 ? -20.396 1.888 2.202 1.00 85.31 92 ILE A CA 1
ATOM 794 C C . ILE A 1 92 ? -20.881 0.766 3.112 1.00 85.31 92 ILE A C 1
ATOM 796 O O . ILE A 1 92 ? -21.975 0.855 3.667 1.00 85.31 92 ILE A O 1
ATOM 800 N N . LYS A 1 93 ? -20.092 -0.306 3.228 1.00 84.12 93 LYS A N 1
ATOM 801 C CA . LYS A 1 93 ? -20.506 -1.541 3.897 1.00 84.12 93 LYS A CA 1
ATOM 802 C C . LYS A 1 93 ? -20.817 -1.316 5.374 1.00 84.12 93 LYS A C 1
ATOM 804 O O . LYS A 1 93 ? -21.809 -1.830 5.880 1.00 84.12 93 LYS A O 1
ATOM 809 N N . GLU A 1 94 ? -19.961 -0.568 6.059 1.00 76.25 94 GLU A N 1
ATOM 810 C CA . GLU A 1 94 ? -20.070 -0.332 7.498 1.00 76.25 94 GLU A CA 1
ATOM 811 C C . GLU A 1 94 ? -20.855 0.962 7.814 1.00 76.25 94 GLU A C 1
ATOM 813 O O . GLU A 1 94 ? -21.121 1.246 8.979 1.00 76.25 94 GLU A O 1
ATOM 818 N N . ASN A 1 95 ? -21.270 1.723 6.788 1.00 76.62 95 ASN A N 1
ATOM 819 C CA . ASN A 1 95 ? -21.979 3.006 6.889 1.00 76.62 95 ASN A CA 1
ATOM 820 C C . ASN A 1 95 ? -21.266 4.031 7.795 1.00 76.62 95 ASN A C 1
ATOM 822 O O . ASN A 1 95 ? -21.865 4.678 8.655 1.00 76.62 95 ASN A O 1
ATOM 826 N N . ILE A 1 96 ? -19.958 4.173 7.593 1.00 71.19 96 ILE A N 1
ATOM 827 C CA . ILE A 1 96 ? -19.045 4.988 8.416 1.00 71.19 96 ILE A CA 1
ATOM 828 C C . ILE A 1 96 ? -18.416 6.123 7.607 1.00 71.19 96 ILE A C 1
ATOM 830 O O . ILE A 1 96 ? -17.251 6.493 7.788 1.00 71.19 96 ILE A O 1
ATOM 834 N N . TRP A 1 97 ? -19.207 6.726 6.719 1.00 68.56 97 TRP A N 1
ATOM 835 C CA . TRP A 1 97 ? -18.825 7.975 6.075 1.00 68.56 97 TRP A CA 1
ATOM 836 C C . TRP A 1 97 ? -18.459 8.987 7.151 1.00 68.56 97 TRP A C 1
ATOM 838 O O . TRP A 1 97 ? -19.260 9.246 8.043 1.00 68.56 97 TRP A O 1
ATOM 848 N N . SER A 1 98 ? -17.259 9.562 7.067 1.00 63.28 98 SER A N 1
ATOM 849 C CA . SER A 1 98 ? -16.687 10.435 8.099 1.00 63.28 98 SER A CA 1
ATOM 850 C C . SER A 1 98 ? -16.270 9.727 9.393 1.00 63.28 98 SER A C 1
ATOM 852 O O . SER A 1 98 ? -16.619 10.175 10.478 1.00 63.28 98 SER A O 1
ATOM 854 N N . GLY A 1 99 ? -15.418 8.696 9.297 1.00 60.06 99 GLY A N 1
ATOM 855 C CA . GLY A 1 99 ? -14.711 8.084 10.439 1.00 60.06 99 GLY A CA 1
ATOM 856 C C . GLY A 1 99 ? -13.736 9.007 11.197 1.00 60.06 99 GLY A C 1
ATOM 857 O O . GLY A 1 99 ? -12.583 8.656 11.453 1.00 60.06 99 GLY A O 1
ATOM 858 N N . ARG A 1 100 ? -14.185 10.224 11.510 1.00 65.25 100 ARG A N 1
ATOM 859 C CA . ARG A 1 100 ? -13.615 11.189 12.433 1.00 65.25 100 ARG A CA 1
ATOM 860 C C . ARG A 1 100 ? -14.553 11.292 13.617 1.00 65.25 100 ARG A C 1
ATOM 862 O O . ARG A 1 100 ? -15.643 11.844 13.526 1.00 65.25 100 ARG A O 1
ATOM 869 N N . VAL A 1 101 ? -14.071 10.815 14.744 1.00 68.69 101 VAL A N 1
ATOM 870 C CA . VAL A 1 101 ? -14.702 11.042 16.036 1.00 68.69 101 VAL A CA 1
ATOM 871 C C . VAL A 1 101 ? -13.824 11.999 16.820 1.00 68.69 101 VAL A C 1
ATOM 873 O O . VAL A 1 101 ? -12.622 12.102 16.563 1.00 68.69 101 VAL A O 1
ATOM 876 N N . SER A 1 102 ? -14.410 12.754 17.751 1.00 72.94 102 SER A N 1
ATOM 877 C CA . SER A 1 102 ? -13.599 13.668 18.561 1.00 72.94 102 SER A CA 1
ATOM 878 C C . SER A 1 102 ? -12.478 12.889 19.255 1.00 72.94 102 SER A C 1
ATOM 880 O O . SER A 1 102 ? -12.699 11.774 19.734 1.00 72.94 102 SER A O 1
ATOM 882 N N . THR A 1 103 ? -11.280 13.473 19.342 1.00 73.25 103 THR A N 1
ATOM 883 C CA . THR A 1 103 ? -10.118 12.838 19.989 1.00 73.25 103 THR A CA 1
ATOM 884 C C . THR A 1 103 ? -10.460 12.351 21.393 1.00 73.25 103 THR A C 1
ATOM 886 O O . THR A 1 103 ? -10.090 11.249 21.782 1.00 73.25 103 THR A O 1
ATOM 889 N N . LYS A 1 104 ? -11.258 13.138 22.124 1.00 74.44 104 LYS A N 1
ATOM 890 C CA . LYS A 1 104 ? -11.770 12.781 23.446 1.00 74.44 104 LYS A CA 1
ATOM 891 C C . LYS A 1 104 ? -12.619 11.510 23.414 1.00 74.44 104 LYS A C 1
ATOM 893 O O . LYS A 1 104 ? -12.426 10.634 24.247 1.00 74.44 104 LYS A O 1
ATOM 898 N N . TRP A 1 105 ? -13.549 11.392 22.469 1.00 74.88 105 TRP A N 1
ATOM 899 C CA . TRP A 1 105 ? -14.420 10.219 22.367 1.00 74.88 105 TRP A CA 1
ATOM 900 C C . TRP A 1 105 ? -13.657 8.968 21.928 1.00 74.88 105 TRP A C 1
ATOM 902 O O . TRP A 1 105 ? -13.902 7.889 22.461 1.00 74.88 105 TRP A O 1
ATOM 912 N N . ALA A 1 106 ? -12.692 9.127 21.022 1.00 72.06 106 ALA A N 1
ATOM 913 C CA . ALA A 1 106 ? -11.784 8.060 20.623 1.00 72.06 106 ALA A CA 1
ATOM 914 C C . ALA A 1 106 ? -10.983 7.540 21.826 1.00 72.06 106 ALA A C 1
ATOM 916 O O . ALA A 1 106 ? -11.032 6.353 22.140 1.00 72.06 106 ALA A O 1
ATOM 917 N N . LEU A 1 107 ? -10.347 8.452 22.570 1.00 73.19 107 LEU A N 1
ATOM 918 C CA . LEU A 1 107 ? -9.566 8.139 23.766 1.00 73.19 107 LEU A CA 1
ATOM 919 C C . LEU A 1 107 ? -10.420 7.439 24.832 1.00 73.19 107 LEU A C 1
ATOM 921 O O . LEU A 1 107 ? -10.034 6.403 25.366 1.00 73.19 107 LEU A O 1
ATOM 925 N N . MET A 1 108 ? -11.629 7.952 25.087 1.00 71.31 108 MET A N 1
ATOM 926 C CA . MET A 1 108 ? -12.568 7.379 26.059 1.00 71.31 108 MET A CA 1
ATOM 927 C C . MET A 1 108 ? -13.003 5.943 25.742 1.00 71.31 108 MET A C 1
ATOM 929 O O . MET A 1 108 ? -13.475 5.242 26.646 1.00 71.31 108 MET A O 1
ATOM 933 N N . ASN A 1 109 ? -12.882 5.526 24.485 1.00 70.88 109 ASN A N 1
ATOM 934 C CA . ASN A 1 109 ? -13.289 4.213 24.002 1.00 70.88 109 ASN A CA 1
ATOM 935 C C . ASN A 1 109 ? -12.108 3.383 23.488 1.00 70.88 109 ASN A C 1
ATOM 937 O O . ASN A 1 109 ? -12.331 2.319 22.923 1.00 70.88 109 ASN A O 1
ATOM 941 N N . SER A 1 110 ? -10.871 3.853 23.694 1.00 69.50 110 SER A N 1
ATOM 942 C CA . SER A 1 110 ? -9.654 3.200 23.197 1.00 69.50 110 SER A CA 1
ATOM 943 C C . SER A 1 110 ? -9.696 2.916 21.690 1.00 69.50 110 SER A C 1
ATOM 945 O O . SER A 1 110 ? -9.155 1.919 21.230 1.00 69.50 110 SER A O 1
ATOM 947 N N . MET A 1 111 ? -10.340 3.804 20.935 1.00 70.31 111 MET A N 1
ATOM 948 C CA . MET A 1 111 ? -10.476 3.707 19.488 1.00 70.31 111 MET A CA 1
ATOM 949 C C . MET A 1 111 ? -9.591 4.713 18.778 1.00 70.31 111 MET A C 1
ATOM 951 O O . MET A 1 111 ? -9.153 5.722 19.339 1.00 70.31 111 MET A O 1
ATOM 955 N N . TYR A 1 112 ? -9.416 4.476 17.487 1.00 68.56 112 TYR A N 1
ATOM 956 C CA . TYR A 1 112 ? -8.761 5.423 16.621 1.00 68.56 112 TYR A CA 1
ATOM 957 C C . TYR A 1 112 ? -9.649 6.636 16.314 1.00 68.56 112 TYR A C 1
ATOM 959 O O . TYR A 1 112 ? -10.808 6.504 15.931 1.00 68.56 112 TYR A O 1
ATOM 967 N N . HIS A 1 113 ? -9.113 7.852 16.466 1.00 59.88 113 HIS A N 1
ATOM 968 C CA . HIS A 1 113 ? -9.894 9.082 16.252 1.00 59.88 113 HIS A CA 1
ATOM 969 C C . HIS A 1 113 ? -10.100 9.423 14.765 1.00 59.88 113 HIS A C 1
ATOM 971 O O . HIS A 1 113 ? -10.992 10.198 14.423 1.00 59.88 113 HIS A O 1
ATOM 977 N N . THR A 1 114 ? -9.266 8.866 13.879 1.00 64.62 114 THR A N 1
ATOM 978 C CA . THR A 1 114 ? -9.275 9.113 12.428 1.00 64.62 114 THR A CA 1
ATOM 979 C C . THR A 1 114 ? -9.080 7.821 11.635 1.00 64.62 114 THR A C 1
ATOM 981 O O . THR A 1 114 ? -7.963 7.500 11.244 1.00 64.62 114 THR A O 1
ATOM 984 N N . TYR A 1 115 ? -10.151 7.088 11.360 1.00 63.97 115 TYR A N 1
ATOM 985 C CA . TYR A 1 115 ? -10.080 5.836 10.594 1.00 63.97 115 TYR A CA 1
ATOM 986 C C . TYR A 1 115 ? -10.790 5.927 9.234 1.00 63.97 115 TYR A C 1
ATOM 988 O O . TYR A 1 115 ? -10.427 5.211 8.311 1.00 63.97 115 TYR A O 1
ATOM 996 N N . GLY A 1 116 ? -11.706 6.884 9.054 1.00 63.72 116 GLY A N 1
ATOM 997 C CA . GLY A 1 116 ? -12.416 7.108 7.788 1.00 63.72 116 GLY A CA 1
ATOM 998 C C . GLY A 1 116 ? -12.075 8.431 7.094 1.00 63.72 116 GLY A C 1
ATOM 999 O O . GLY A 1 116 ? -11.292 9.272 7.578 1.00 63.72 116 GLY A O 1
ATOM 1000 N N . ARG A 1 117 ? -12.686 8.637 5.925 1.00 73.75 117 ARG A N 1
ATOM 1001 C CA . ARG A 1 117 ? -12.645 9.897 5.167 1.00 73.75 117 ARG A CA 1
ATOM 1002 C C . ARG A 1 117 ? -14.063 10.304 4.761 1.00 73.75 117 ARG A C 1
ATOM 1004 O O . ARG A 1 117 ? -15.005 9.531 4.886 1.00 73.75 117 ARG A O 1
ATOM 1011 N N . SER A 1 118 ? -14.248 11.566 4.374 1.00 80.31 118 SER A N 1
ATOM 1012 C CA . SER A 1 118 ? -15.541 11.977 3.826 1.00 80.31 118 SER A CA 1
ATOM 1013 C C . SER A 1 118 ? -15.716 11.360 2.442 1.00 80.31 118 SER A C 1
ATOM 1015 O O . SER A 1 118 ? -14.754 11.275 1.673 1.00 80.31 118 SER A O 1
ATOM 1017 N N . LYS A 1 119 ? -16.956 10.985 2.116 1.00 85.62 119 LYS A N 1
ATOM 1018 C CA . LYS A 1 119 ? -17.326 10.455 0.800 1.00 85.62 119 LYS A CA 1
ATOM 1019 C C . LYS A 1 119 ? -16.814 11.348 -0.333 1.00 85.62 119 LYS A C 1
ATOM 1021 O O . LYS A 1 119 ? -16.079 10.888 -1.198 1.00 85.62 119 LYS A O 1
ATOM 1026 N N . GLN A 1 120 ? -17.087 12.649 -0.226 1.00 86.50 120 GLN A N 1
ATOM 1027 C CA . GLN A 1 120 ? -16.658 13.660 -1.194 1.00 86.50 120 GLN A CA 1
ATOM 1028 C C . GLN A 1 120 ? -15.141 13.646 -1.436 1.00 86.50 120 GLN A C 1
ATOM 1030 O O . GLN A 1 120 ? -14.698 13.744 -2.577 1.00 86.50 120 GLN A O 1
ATOM 1035 N N . LEU A 1 121 ? -14.326 13.500 -0.384 1.00 85.69 121 LEU A N 1
ATOM 1036 C CA . LEU A 1 121 ? -12.871 13.451 -0.533 1.00 85.69 121 LEU A CA 1
ATOM 1037 C C . LEU A 1 121 ? -12.428 12.177 -1.262 1.00 85.69 121 LEU A C 1
ATOM 1039 O O . LEU A 1 121 ? -11.545 12.241 -2.117 1.00 85.69 121 LEU A O 1
ATOM 1043 N N . ILE A 1 122 ? -13.013 11.027 -0.917 1.00 87.88 122 ILE A N 1
ATOM 1044 C CA . ILE A 1 122 ? -12.694 9.750 -1.568 1.00 87.88 122 ILE A CA 1
ATOM 1045 C C . ILE A 1 122 ? -13.060 9.819 -3.055 1.00 87.88 122 ILE A C 1
ATOM 1047 O O . ILE A 1 122 ? -12.230 9.493 -3.901 1.00 87.88 122 ILE A O 1
ATOM 1051 N N . GLU A 1 123 ? -14.250 10.319 -3.385 1.00 90.44 123 GLU A N 1
ATOM 1052 C CA . GLU A 1 123 ? -14.723 10.471 -4.765 1.00 90.44 123 GLU A CA 1
ATOM 1053 C C . GLU A 1 123 ? -13.842 11.428 -5.578 1.00 90.44 123 GLU A C 1
ATOM 1055 O O . GLU A 1 123 ? -13.402 11.085 -6.676 1.00 90.44 123 GLU A O 1
ATOM 1060 N N . GLN A 1 124 ? -13.489 12.591 -5.019 1.00 92.00 124 GLN A N 1
ATOM 1061 C CA . GLN A 1 124 ? -12.553 13.530 -5.651 1.00 92.00 124 GLN A CA 1
ATOM 1062 C C . GLN A 1 124 ? -11.194 12.877 -5.943 1.00 92.00 124 GLN A C 1
ATOM 1064 O O . GLN A 1 124 ? -10.591 13.096 -7.002 1.00 92.00 124 GLN A O 1
ATOM 1069 N N . ARG A 1 125 ? -10.694 12.053 -5.014 1.00 89.69 125 ARG A N 1
ATOM 1070 C CA . ARG A 1 125 ? -9.428 11.332 -5.188 1.00 89.69 125 ARG A CA 1
ATOM 1071 C C . ARG A 1 125 ? -9.539 10.248 -6.250 1.00 89.69 125 ARG A C 1
ATOM 1073 O O . ARG A 1 125 ? -8.662 10.182 -7.108 1.00 89.69 125 ARG A O 1
ATOM 1080 N N . LEU A 1 126 ? -10.615 9.467 -6.255 1.00 92.00 126 LEU A N 1
ATOM 1081 C CA . LEU A 1 126 ? -10.874 8.466 -7.290 1.00 92.00 126 LEU A CA 1
ATOM 1082 C C . LEU A 1 126 ? -10.973 9.100 -8.681 1.00 92.00 126 LEU A C 1
ATOM 1084 O O . LEU A 1 126 ? -10.363 8.587 -9.617 1.00 92.00 126 LEU A O 1
ATOM 1088 N N . HIS A 1 127 ? -11.633 10.254 -8.812 1.00 94.06 127 HIS A N 1
ATOM 1089 C CA . HIS A 1 127 ? -11.673 10.995 -10.074 1.00 94.06 127 HIS A CA 1
ATOM 1090 C C . HIS A 1 127 ? -10.274 11.463 -10.504 1.00 94.06 127 HIS A C 1
ATOM 1092 O O . HIS A 1 127 ? -9.904 11.363 -11.678 1.00 94.06 127 HIS A O 1
ATOM 1098 N N . THR A 1 128 ? -9.470 11.977 -9.571 1.00 93.19 128 THR A N 1
ATOM 1099 C CA . THR A 1 128 ? -8.094 12.408 -9.869 1.00 93.19 128 THR A CA 1
ATOM 1100 C C . THR A 1 128 ? -7.237 11.234 -10.344 1.00 93.19 128 THR A C 1
ATOM 1102 O O . THR A 1 128 ? -6.503 11.356 -11.323 1.00 93.19 128 THR A O 1
ATOM 1105 N N . ILE A 1 129 ? -7.356 10.084 -9.682 1.00 92.19 129 ILE A N 1
ATOM 1106 C CA . ILE A 1 129 ? -6.650 8.848 -10.035 1.00 92.19 129 ILE A CA 1
ATOM 1107 C C . ILE A 1 129 ? -7.100 8.335 -11.404 1.00 92.19 129 ILE A C 1
ATOM 1109 O O . ILE A 1 129 ? -6.257 7.969 -12.217 1.00 92.19 129 ILE A O 1
ATOM 1113 N N . ALA A 1 130 ? -8.403 8.360 -11.697 1.00 93.06 130 ALA A N 1
ATOM 1114 C CA . ALA A 1 130 ? -8.931 7.960 -13.000 1.00 93.06 130 ALA A CA 1
ATOM 1115 C C . ALA A 1 130 ? -8.317 8.791 -14.137 1.00 93.06 130 ALA A C 1
ATOM 1117 O O . ALA A 1 130 ? -7.851 8.223 -15.123 1.00 93.06 130 ALA A O 1
ATOM 1118 N N . ARG A 1 131 ? -8.205 10.115 -13.955 1.00 92.31 131 ARG A N 1
ATOM 1119 C CA . ARG A 1 131 ? -7.513 10.998 -14.908 1.00 92.31 131 ARG A CA 1
ATOM 1120 C C . ARG A 1 131 ? -6.038 10.619 -15.067 1.00 92.31 131 ARG A C 1
ATOM 1122 O O . ARG A 1 131 ? -5.543 10.506 -16.180 1.00 92.31 131 ARG A O 1
ATOM 1129 N N . GLN A 1 132 ? -5.336 10.354 -13.965 1.00 90.81 132 GLN A N 1
ATOM 1130 C CA . GLN A 1 132 ? -3.930 9.935 -14.018 1.00 90.81 132 GLN A CA 1
ATOM 1131 C C . GLN A 1 132 ? -3.732 8.588 -14.729 1.00 90.81 132 GLN A C 1
ATOM 1133 O O . GLN A 1 132 ? -2.728 8.416 -15.418 1.00 90.81 132 GLN A O 1
ATOM 1138 N N . LEU A 1 133 ? -4.666 7.642 -14.591 1.00 91.00 133 LEU A N 1
ATOM 1139 C CA . LEU A 1 133 ? -4.639 6.367 -15.319 1.00 91.00 133 LEU A CA 1
ATOM 1140 C C . LEU A 1 133 ? -4.907 6.552 -16.813 1.00 91.00 133 LEU A C 1
ATOM 1142 O O . LEU A 1 133 ? -4.235 5.910 -17.625 1.00 91.00 133 LEU A O 1
ATOM 1146 N N . GLN A 1 134 ? -5.841 7.444 -17.159 1.00 90.12 134 GLN A N 1
ATOM 1147 C CA . GLN A 1 134 ? -6.109 7.846 -18.540 1.00 90.12 134 GLN A CA 1
ATOM 1148 C C . GLN A 1 134 ? -4.898 8.529 -19.184 1.00 90.12 134 GLN A C 1
ATOM 1150 O O . GLN A 1 134 ? -4.682 8.354 -20.371 1.00 90.12 134 GLN A O 1
ATOM 1155 N N . GLU A 1 135 ? -4.069 9.246 -18.423 1.00 88.69 135 GLU A N 1
ATOM 1156 C CA . GLU A 1 135 ? -2.819 9.829 -18.934 1.00 88.69 135 GLU A CA 1
ATOM 1157 C C . GLU A 1 135 ? -1.655 8.825 -18.999 1.00 88.69 135 GLU A C 1
ATOM 1159 O O . GLU A 1 135 ? -0.771 8.956 -19.843 1.00 88.69 135 GLU A O 1
ATOM 1164 N N . ALA A 1 136 ? -1.583 7.865 -18.071 1.00 86.75 136 ALA A N 1
ATOM 1165 C CA . ALA A 1 136 ? -0.438 6.960 -17.945 1.00 86.75 136 ALA A CA 1
ATOM 1166 C C . ALA A 1 136 ? -0.506 5.754 -18.893 1.00 86.75 136 ALA A C 1
ATOM 1168 O O . ALA A 1 136 ? 0.531 5.334 -19.405 1.00 86.75 136 ALA A O 1
ATOM 1169 N N . SER A 1 137 ? -1.701 5.201 -19.131 1.00 87.31 137 SER A N 1
ATOM 1170 C CA . SER A 1 137 ? -1.858 4.000 -19.969 1.00 87.31 137 SER A CA 1
ATOM 1171 C C . SER A 1 137 ? -1.517 4.255 -21.444 1.00 87.31 137 SER A C 1
ATOM 1173 O O . SER A 1 137 ? -0.724 3.483 -21.988 1.00 87.31 137 SER A O 1
ATOM 1175 N N . PRO A 1 138 ? -2.001 5.345 -22.082 1.00 89.50 138 PRO A N 1
ATOM 1176 C CA . PRO A 1 138 ? -1.642 5.656 -23.463 1.00 89.50 138 PRO A CA 1
ATOM 1177 C C . PRO A 1 138 ? -0.144 5.883 -23.633 1.00 89.50 138 PRO A C 1
ATOM 1179 O O . PRO A 1 138 ? 0.425 5.380 -24.584 1.00 89.50 138 PRO A O 1
ATOM 1182 N N . LYS A 1 139 ? 0.538 6.517 -22.670 1.00 88.06 139 LYS A N 1
ATOM 1183 C CA . LYS A 1 139 ? 1.995 6.739 -22.746 1.00 88.06 139 LYS A CA 1
ATOM 1184 C C . LYS A 1 139 ? 2.802 5.445 -22.820 1.00 88.06 139 LYS A C 1
ATOM 1186 O O . LYS A 1 139 ? 3.832 5.410 -23.482 1.00 88.06 139 LYS A O 1
ATOM 1191 N N . ILE A 1 140 ? 2.359 4.385 -22.142 1.00 87.19 140 ILE A N 1
ATOM 1192 C CA . ILE A 1 140 ? 3.006 3.068 -22.245 1.00 87.19 140 ILE A CA 1
ATOM 1193 C C . ILE A 1 140 ? 2.721 2.443 -23.609 1.00 87.19 140 ILE A C 1
ATOM 1195 O O . ILE A 1 140 ? 3.634 1.880 -24.208 1.00 87.19 140 ILE A O 1
ATOM 1199 N N . GLN A 1 141 ? 1.487 2.549 -24.109 1.00 85.00 141 GLN A N 1
ATOM 1200 C CA . GLN A 1 141 ? 1.123 2.039 -25.434 1.00 85.00 141 GLN A CA 1
ATOM 1201 C C . GLN A 1 141 ? 1.873 2.777 -26.546 1.00 85.00 141 GLN A C 1
ATOM 1203 O O . GLN A 1 141 ? 2.496 2.134 -27.379 1.00 85.00 141 GLN A O 1
ATOM 1208 N N . GLU A 1 142 ? 1.897 4.108 -26.513 1.00 87.12 142 GLU A N 1
ATOM 1209 C CA . GLU A 1 142 ? 2.665 4.958 -27.423 1.00 87.12 142 GLU A CA 1
ATOM 1210 C C . GLU A 1 142 ? 4.144 4.585 -27.401 1.00 87.12 142 GLU A C 1
ATOM 1212 O O . GLU A 1 142 ? 4.712 4.311 -28.450 1.00 87.12 142 GLU A O 1
ATOM 1217 N N . PHE A 1 143 ? 4.761 4.486 -26.221 1.00 84.75 143 PHE A N 1
ATOM 1218 C CA . PHE A 1 143 ? 6.170 4.103 -26.118 1.00 84.75 143 PHE A CA 1
ATOM 1219 C C . PHE A 1 143 ? 6.437 2.673 -26.616 1.00 84.75 143 PHE A C 1
ATOM 1221 O O . PHE A 1 143 ? 7.521 2.387 -27.111 1.00 84.75 143 PHE A O 1
ATOM 1228 N N . SER A 1 144 ? 5.461 1.768 -26.497 1.00 81.75 144 SER A N 1
ATOM 1229 C CA . SER A 1 144 ? 5.579 0.389 -26.997 1.00 81.75 144 SER A CA 1
ATOM 1230 C C . SER A 1 144 ? 5.367 0.286 -28.510 1.00 81.75 144 SER A C 1
ATOM 1232 O O . SER A 1 144 ? 5.917 -0.613 -29.133 1.00 81.75 144 SER A O 1
ATOM 1234 N N . ASN A 1 145 ? 4.577 1.195 -29.087 1.00 82.12 145 ASN A N 1
ATOM 1235 C CA . ASN A 1 145 ? 4.261 1.245 -30.516 1.00 82.12 145 ASN A CA 1
ATOM 1236 C C . ASN A 1 145 ? 5.223 2.145 -31.307 1.00 82.12 145 ASN A C 1
ATOM 1238 O O . ASN A 1 145 ? 5.216 2.121 -32.536 1.00 82.12 145 ASN A O 1
ATOM 1242 N N . GLN A 1 146 ? 6.027 2.964 -30.625 1.00 81.31 146 GLN A N 1
ATOM 1243 C CA . GLN A 1 146 ? 7.068 3.762 -31.260 1.00 81.31 146 GLN A CA 1
ATOM 1244 C C . GLN A 1 146 ? 8.125 2.852 -31.904 1.00 81.31 146 GLN A C 1
ATOM 1246 O O . GLN A 1 146 ? 8.465 1.811 -31.334 1.00 81.31 146 GLN A O 1
ATOM 1251 N N . PRO A 1 147 ? 8.681 3.245 -33.067 1.00 80.00 147 PRO A N 1
ATOM 1252 C CA . PRO A 1 147 ? 9.809 2.541 -33.655 1.00 80.00 147 PRO A CA 1
ATOM 1253 C C . PRO A 1 147 ? 10.931 2.421 -32.626 1.00 80.00 147 PRO A C 1
ATOM 1255 O O . PRO A 1 147 ? 11.335 3.416 -32.016 1.00 80.00 147 PRO A O 1
ATOM 1258 N N . LEU A 1 148 ? 11.421 1.198 -32.419 1.00 82.00 148 LEU A N 1
ATOM 1259 C CA . LEU A 1 148 ? 12.522 0.968 -31.494 1.00 82.00 148 LEU A CA 1
ATOM 1260 C C . LEU A 1 148 ? 13.747 1.781 -31.947 1.00 82.00 148 LEU A C 1
ATOM 1262 O O . LEU A 1 148 ? 14.022 1.847 -33.149 1.00 82.00 148 LEU A O 1
ATOM 1266 N N . PRO A 1 149 ? 14.506 2.386 -31.016 1.00 82.12 149 PRO A N 1
ATOM 1267 C CA . PRO A 1 149 ? 15.739 3.078 -31.363 1.00 82.12 149 PRO A CA 1
ATOM 1268 C C . PRO A 1 149 ? 16.694 2.161 -32.151 1.00 82.12 149 PRO A C 1
ATOM 1270 O O . PRO A 1 149 ? 16.766 0.971 -31.826 1.00 82.12 149 PRO A O 1
ATOM 1273 N N . PRO A 1 150 ? 17.486 2.681 -33.110 1.00 82.94 150 PRO A N 1
ATOM 1274 C CA . PRO A 1 150 ? 18.434 1.875 -33.890 1.00 82.94 150 PRO A CA 1
ATOM 1275 C C . PRO A 1 150 ? 19.356 1.017 -33.016 1.00 82.94 150 PRO A C 1
ATOM 1277 O O . PRO A 1 150 ? 19.539 -0.168 -33.268 1.00 82.94 150 PRO A O 1
ATOM 1280 N N . CYS A 1 151 ? 19.811 1.561 -31.884 1.00 80.06 151 CYS A N 1
ATOM 1281 C CA . CYS A 1 151 ? 20.651 0.842 -30.926 1.00 80.06 151 CYS A CA 1
ATOM 1282 C C . CYS A 1 151 ? 19.983 -0.392 -30.285 1.00 80.06 151 CYS A C 1
ATOM 1284 O O . CYS A 1 151 ? 20.690 -1.265 -29.779 1.00 80.06 151 CYS A O 1
ATOM 1286 N N . ILE A 1 152 ? 18.647 -0.466 -30.270 1.00 82.56 152 ILE A N 1
ATOM 1287 C CA . ILE A 1 152 ? 17.867 -1.629 -29.821 1.00 82.56 152 ILE A CA 1
ATOM 1288 C C . ILE A 1 152 ? 17.641 -2.603 -30.984 1.00 82.56 152 ILE A C 1
ATOM 1290 O O . ILE A 1 152 ? 17.743 -3.813 -30.784 1.00 82.56 152 ILE A O 1
ATOM 1294 N N . LEU A 1 153 ? 17.371 -2.088 -32.189 1.00 82.38 153 LEU A N 1
ATOM 1295 C CA . LEU A 1 153 ? 17.181 -2.895 -33.401 1.00 82.38 153 LEU A CA 1
ATOM 1296 C C . LEU A 1 153 ? 18.459 -3.641 -33.813 1.00 82.38 153 LEU A C 1
ATOM 1298 O O . LEU A 1 153 ? 18.394 -4.791 -34.231 1.00 82.38 153 LEU A O 1
ATOM 1302 N N . GLU A 1 154 ? 19.621 -3.018 -33.631 1.00 82.19 154 GLU A N 1
ATOM 1303 C CA . GLU A 1 154 ? 20.943 -3.566 -33.970 1.00 82.19 154 GLU A CA 1
ATOM 1304 C C . GLU A 1 154 ? 21.507 -4.518 -32.894 1.00 82.19 154 GLU A C 1
ATOM 1306 O O . GLU A 1 154 ? 22.677 -4.907 -32.931 1.00 82.19 154 GLU A O 1
ATOM 1311 N N . MET A 1 155 ? 20.710 -4.899 -31.889 1.00 79.56 155 MET A N 1
ATOM 1312 C CA . MET A 1 155 ? 21.153 -5.855 -30.875 1.00 79.56 155 MET A CA 1
ATOM 1313 C C . MET A 1 155 ? 21.352 -7.246 -31.484 1.00 79.56 155 MET A C 1
ATOM 1315 O O . MET A 1 155 ? 20.462 -7.778 -32.139 1.00 79.56 155 MET A O 1
ATOM 1319 N N . ASN A 1 156 ? 22.505 -7.863 -31.209 1.00 75.88 156 ASN A N 1
ATOM 1320 C CA . ASN A 1 156 ? 22.772 -9.258 -31.545 1.00 75.88 156 ASN A CA 1
ATOM 1321 C C . ASN A 1 156 ? 23.025 -10.073 -30.256 1.00 75.88 156 ASN A C 1
ATOM 1323 O O . ASN A 1 156 ? 24.022 -9.818 -29.571 1.00 75.88 156 ASN A O 1
ATOM 1327 N N . PRO A 1 157 ? 22.140 -11.020 -29.885 1.00 78.19 157 PRO A N 1
ATOM 1328 C CA . PRO A 1 157 ? 20.886 -11.365 -30.564 1.00 78.19 157 PRO A CA 1
ATOM 1329 C C . PRO A 1 157 ? 19.815 -10.263 -30.426 1.00 78.19 157 PRO A C 1
ATOM 1331 O O . PRO A 1 157 ? 19.892 -9.471 -29.475 1.00 78.19 157 PRO A O 1
ATOM 1334 N N . PRO A 1 158 ? 18.806 -10.235 -31.323 1.00 79.75 158 PRO A N 1
ATOM 1335 C CA . PRO A 1 158 ? 17.689 -9.299 -31.244 1.00 79.75 158 PRO A CA 1
ATOM 1336 C C . PRO A 1 158 ? 17.010 -9.324 -29.874 1.00 79.75 158 PRO A C 1
ATOM 1338 O O . PRO A 1 158 ? 16.924 -10.365 -29.212 1.00 79.75 158 PRO A O 1
ATOM 1341 N N . LEU A 1 159 ? 16.530 -8.163 -29.432 1.00 79.69 159 LEU A N 1
ATOM 1342 C CA . LEU A 1 159 ? 15.798 -8.060 -28.177 1.00 79.69 159 LEU A CA 1
ATOM 1343 C C . LEU A 1 159 ? 14.414 -8.702 -28.329 1.00 79.69 159 LEU A C 1
ATOM 1345 O O . LEU A 1 159 ? 13.566 -8.191 -29.055 1.00 79.69 159 LEU A O 1
ATOM 1349 N N . ASP A 1 160 ? 14.164 -9.779 -27.587 1.00 83.69 160 ASP A N 1
ATOM 1350 C CA . ASP A 1 160 ? 12.805 -10.266 -27.349 1.00 83.69 160 ASP A CA 1
ATOM 1351 C C . ASP A 1 160 ? 12.053 -9.219 -26.512 1.00 83.69 160 ASP A C 1
ATOM 1353 O O . ASP A 1 160 ? 12.265 -9.075 -25.301 1.00 83.69 160 ASP A O 1
ATOM 1357 N N . PHE A 1 161 ? 11.231 -8.418 -27.192 1.00 83.06 161 PHE A N 1
ATOM 1358 C CA . PHE A 1 161 ? 10.530 -7.293 -26.588 1.00 83.06 161 PHE A CA 1
ATOM 1359 C C . PHE A 1 161 ? 9.481 -7.728 -25.546 1.00 83.06 161 PHE A C 1
ATOM 1361 O O . PHE A 1 161 ? 9.504 -7.173 -24.445 1.00 83.06 161 PHE A O 1
ATOM 1368 N N . PRO A 1 162 ? 8.620 -8.739 -25.795 1.00 85.94 162 PRO A N 1
ATOM 1369 C CA . PRO A 1 162 ? 7.764 -9.323 -24.758 1.00 85.94 162 PRO A CA 1
ATOM 1370 C C . PRO A 1 162 ? 8.519 -9.737 -23.490 1.00 85.94 162 PRO A C 1
ATOM 1372 O O . PRO A 1 162 ? 8.112 -9.384 -22.378 1.00 85.94 162 PRO A O 1
ATOM 1375 N N . PHE A 1 163 ? 9.647 -10.434 -23.642 1.00 83.81 163 PHE A N 1
ATOM 1376 C CA . PHE A 1 163 ? 10.474 -10.836 -22.506 1.00 83.81 163 PHE A CA 1
ATOM 1377 C C . PHE A 1 163 ? 11.047 -9.624 -21.758 1.00 83.81 163 PHE A C 1
ATOM 1379 O O . PHE A 1 163 ? 10.970 -9.544 -20.529 1.00 83.81 163 PHE A O 1
ATOM 1386 N N . PHE A 1 164 ? 11.551 -8.627 -22.489 1.00 84.62 164 PHE A N 1
ATOM 1387 C CA . PHE A 1 164 ? 12.034 -7.371 -21.916 1.00 84.62 164 PHE A CA 1
ATOM 1388 C C . PHE A 1 164 ? 10.952 -6.632 -21.111 1.00 84.62 164 PHE A C 1
ATOM 1390 O O . PHE A 1 164 ? 11.208 -6.184 -19.989 1.00 84.62 164 PHE A O 1
ATOM 1397 N N . VAL A 1 165 ? 9.728 -6.546 -21.635 1.00 87.75 165 VAL A N 1
ATOM 1398 C CA . VAL A 1 165 ? 8.586 -5.934 -20.936 1.00 87.75 165 VAL A CA 1
ATOM 1399 C C . VAL A 1 165 ? 8.290 -6.677 -19.632 1.00 87.75 165 VAL A C 1
ATOM 1401 O O . VAL A 1 165 ? 8.076 -6.039 -18.595 1.00 87.75 165 VAL A O 1
ATOM 1404 N N . ALA A 1 166 ? 8.315 -8.013 -19.654 1.00 87.75 166 ALA A N 1
ATOM 1405 C CA . ALA A 1 166 ? 8.086 -8.840 -18.472 1.00 87.75 166 ALA A CA 1
ATOM 1406 C C . ALA A 1 166 ? 9.152 -8.605 -17.387 1.00 87.75 166 ALA A C 1
ATOM 1408 O O . ALA A 1 166 ? 8.813 -8.441 -16.213 1.00 87.7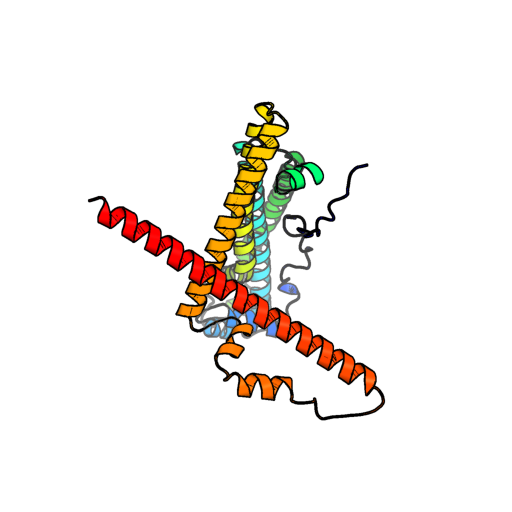5 166 ALA A O 1
ATOM 1409 N N . ILE A 1 167 ? 10.422 -8.498 -17.778 1.00 87.31 167 ILE A N 1
ATOM 1410 C CA . ILE A 1 167 ? 11.558 -8.185 -16.896 1.00 87.31 167 ILE A CA 1
ATOM 1411 C C . ILE A 1 167 ? 11.397 -6.816 -16.247 1.00 87.31 167 ILE A C 1
ATOM 1413 O O . ILE A 1 167 ? 11.474 -6.699 -15.023 1.00 87.31 167 ILE A O 1
ATOM 1417 N N . ILE A 1 168 ? 11.161 -5.771 -17.046 1.00 90.69 168 ILE A N 1
ATOM 1418 C CA . ILE A 1 168 ? 10.985 -4.409 -16.528 1.00 90.69 168 ILE A CA 1
ATOM 1419 C C . ILE A 1 168 ? 9.769 -4.351 -15.598 1.00 90.69 168 ILE A C 1
ATOM 1421 O O . ILE A 1 168 ? 9.833 -3.763 -14.517 1.00 90.69 168 ILE A O 1
ATOM 1425 N N . THR A 1 169 ? 8.687 -5.040 -15.958 1.00 90.81 169 THR A N 1
ATOM 1426 C CA . THR A 1 169 ? 7.501 -5.188 -15.110 1.00 90.81 169 THR A CA 1
ATOM 1427 C C . 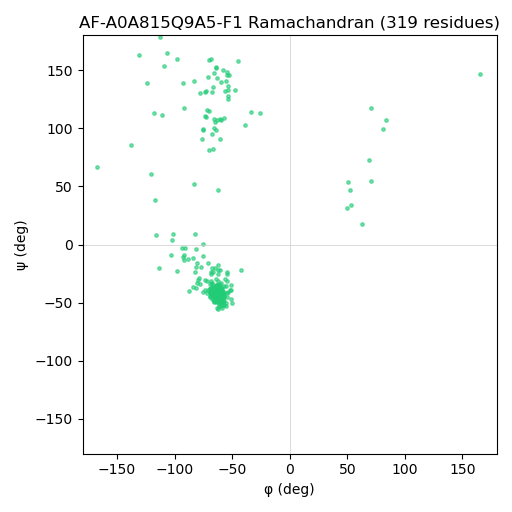THR A 1 169 ? 7.837 -5.852 -13.773 1.00 90.81 169 THR A C 1
ATOM 1429 O O . THR A 1 169 ? 7.451 -5.340 -12.718 1.00 90.81 169 THR A O 1
ATOM 1432 N N . ALA A 1 170 ? 8.566 -6.970 -13.787 1.00 89.25 170 ALA A N 1
ATOM 1433 C CA . ALA A 1 170 ? 8.978 -7.686 -12.582 1.00 89.25 170 ALA A CA 1
ATOM 1434 C C . ALA A 1 170 ? 9.890 -6.824 -11.696 1.00 89.25 170 ALA A C 1
ATOM 1436 O O . ALA A 1 170 ? 9.661 -6.722 -10.488 1.00 89.25 170 ALA A O 1
ATOM 1437 N N . PHE A 1 171 ? 10.856 -6.132 -12.303 1.00 90.88 171 PHE A N 1
ATOM 1438 C CA . PHE A 1 171 ? 11.747 -5.187 -11.636 1.00 90.88 171 PHE A CA 1
ATOM 1439 C C . PHE A 1 171 ? 10.962 -4.100 -10.891 1.00 90.88 171 PHE A C 1
ATOM 1441 O O . PHE A 1 171 ? 11.141 -3.906 -9.685 1.00 90.88 171 PHE A O 1
ATOM 1448 N N . VAL A 1 172 ? 10.039 -3.428 -11.586 1.00 91.50 172 VAL A N 1
ATOM 1449 C CA . VAL A 1 172 ? 9.223 -2.360 -10.999 1.00 91.50 172 VAL A CA 1
ATOM 1450 C C . VAL A 1 172 ? 8.334 -2.902 -9.876 1.00 91.50 172 VAL A C 1
ATOM 1452 O O . VAL A 1 172 ? 8.250 -2.287 -8.808 1.00 91.50 172 VAL A O 1
ATOM 1455 N N . ARG A 1 173 ? 7.700 -4.067 -10.070 1.00 89.44 173 ARG A N 1
ATOM 1456 C CA . ARG A 1 173 ? 6.863 -4.713 -9.043 1.00 89.44 173 ARG A CA 1
ATOM 1457 C C . ARG A 1 173 ? 7.661 -5.050 -7.787 1.00 89.44 173 ARG A C 1
ATOM 1459 O O . ARG A 1 173 ? 7.181 -4.782 -6.685 1.00 89.44 173 ARG A O 1
ATOM 1466 N N . LYS A 1 174 ? 8.882 -5.575 -7.933 1.00 88.00 174 LYS A N 1
ATOM 1467 C CA . LYS A 1 174 ? 9.782 -5.834 -6.800 1.00 88.00 174 LYS A CA 1
ATOM 1468 C C . LYS A 1 174 ? 10.143 -4.534 -6.082 1.00 88.00 174 LYS A C 1
ATOM 1470 O O . LYS A 1 174 ? 10.040 -4.469 -4.858 1.00 88.00 174 LYS A O 1
ATOM 1475 N N . GLY A 1 175 ? 10.453 -3.471 -6.828 1.00 84.94 175 GLY A N 1
ATOM 1476 C CA . GLY A 1 175 ? 10.713 -2.138 -6.271 1.00 84.94 175 GLY A CA 1
ATOM 1477 C C . GLY A 1 175 ? 9.534 -1.558 -5.476 1.00 84.94 175 GLY A C 1
ATOM 1478 O O . GLY A 1 175 ? 9.733 -0.881 -4.467 1.00 84.94 175 GLY A O 1
ATOM 1479 N N . GLN A 1 176 ? 8.297 -1.864 -5.874 1.00 85.88 176 GLN A N 1
ATOM 1480 C CA . GLN A 1 176 ? 7.079 -1.415 -5.188 1.00 85.88 176 GLN A CA 1
ATOM 1481 C C . GLN A 1 176 ? 6.567 -2.378 -4.105 1.00 85.88 176 GLN A C 1
ATOM 1483 O O . GLN A 1 176 ? 5.609 -2.048 -3.400 1.00 85.88 176 GLN A O 1
ATOM 1488 N N . TYR A 1 177 ? 7.207 -3.535 -3.908 1.00 86.62 177 TYR A N 1
ATOM 1489 C CA . TYR A 1 177 ? 6.741 -4.578 -2.990 1.00 86.62 177 TYR A CA 1
ATOM 1490 C C . TYR A 1 177 ? 6.501 -4.062 -1.565 1.00 86.62 177 TYR A C 1
ATOM 1492 O O . TYR A 1 177 ? 5.456 -4.322 -0.969 1.00 86.62 177 TYR A O 1
ATOM 1500 N N . LYS A 1 178 ? 7.431 -3.259 -1.030 1.00 83.19 178 LYS A N 1
ATOM 1501 C CA . LYS A 1 178 ? 7.311 -2.679 0.316 1.00 83.19 178 LYS A CA 1
ATOM 1502 C C . LYS A 1 178 ? 6.092 -1.762 0.445 1.00 83.19 178 LYS A C 1
ATOM 1504 O O . LYS A 1 178 ? 5.405 -1.808 1.460 1.00 83.19 178 LYS A O 1
ATOM 1509 N N . ILE A 1 179 ? 5.816 -0.946 -0.573 1.00 82.56 179 ILE A N 1
ATOM 1510 C CA . ILE A 1 179 ? 4.663 -0.034 -0.582 1.00 82.56 179 ILE A CA 1
ATOM 1511 C C . ILE A 1 179 ? 3.365 -0.845 -0.657 1.00 82.56 179 ILE A C 1
ATOM 1513 O O . ILE A 1 179 ? 2.440 -0.592 0.112 1.00 82.56 179 ILE A O 1
ATOM 1517 N N . LYS A 1 180 ? 3.323 -1.882 -1.502 1.00 85.62 180 LYS A N 1
ATOM 1518 C CA . LYS A 1 180 ? 2.189 -2.812 -1.572 1.00 85.62 180 LYS A CA 1
ATOM 1519 C C . LYS A 1 180 ? 1.916 -3.480 -0.217 1.00 85.62 180 LYS A C 1
ATOM 1521 O O . LYS A 1 180 ? 0.786 -3.449 0.255 1.00 85.62 180 LYS A O 1
ATOM 1526 N N . GLN A 1 181 ? 2.946 -4.001 0.454 1.00 83.31 181 GLN A N 1
ATOM 1527 C CA . GLN A 1 181 ? 2.824 -4.597 1.795 1.00 83.31 181 GLN A CA 1
ATOM 1528 C C . GLN A 1 181 ? 2.334 -3.600 2.856 1.00 83.31 181 GLN A C 1
ATOM 1530 O O . GLN A 1 181 ? 1.524 -3.942 3.722 1.00 83.31 181 GLN A O 1
ATOM 1535 N N . GLN A 1 182 ? 2.788 -2.346 2.778 1.00 81.00 182 GLN A N 1
ATOM 1536 C CA . GLN A 1 182 ? 2.286 -1.280 3.644 1.00 81.00 182 GLN A CA 1
ATOM 1537 C C . GLN A 1 182 ? 0.798 -1.014 3.405 1.00 81.00 182 GLN A C 1
ATOM 1539 O O . GLN A 1 182 ? 0.062 -0.812 4.369 1.00 81.00 182 GLN A O 1
ATOM 1544 N N . PHE A 1 183 ? 0.335 -1.030 2.155 1.00 82.44 183 PHE A N 1
ATOM 1545 C CA . PHE A 1 183 ? -1.085 -0.856 1.856 1.00 82.44 183 PHE A CA 1
ATOM 1546 C C . PHE A 1 183 ? -1.936 -2.030 2.315 1.00 82.44 183 PHE A C 1
ATOM 1548 O O . PHE A 1 183 ? -2.964 -1.797 2.941 1.00 82.44 183 PHE A O 1
ATOM 1555 N N . GLU A 1 184 ? -1.492 -3.265 2.105 1.00 83.31 184 GLU A N 1
ATOM 1556 C CA . GLU A 1 184 ? -2.210 -4.441 2.607 1.00 83.31 184 GLU A CA 1
ATOM 1557 C C . GLU A 1 184 ? -2.318 -4.432 4.139 1.00 83.31 184 GLU A C 1
ATOM 1559 O O . GLU A 1 184 ? -3.385 -4.688 4.697 1.00 83.31 184 GLU A O 1
ATOM 1564 N N . SER A 1 185 ? -1.255 -4.027 4.840 1.00 80.06 185 SER A N 1
ATOM 1565 C CA . SER A 1 185 ? -1.311 -3.810 6.292 1.00 80.06 185 SER A CA 1
ATOM 1566 C C . SER A 1 185 ? -2.334 -2.735 6.683 1.00 80.06 185 SER A C 1
ATOM 1568 O O . SER A 1 185 ? -3.100 -2.924 7.626 1.00 80.06 185 SER A O 1
ATOM 1570 N N . LYS A 1 186 ? -2.396 -1.618 5.944 1.00 77.62 186 LYS A N 1
ATOM 1571 C CA . LYS A 1 186 ? -3.371 -0.542 6.200 1.00 77.62 186 LYS A CA 1
ATOM 1572 C C . LYS A 1 186 ? -4.813 -0.976 5.950 1.00 77.62 186 LYS A C 1
ATOM 1574 O O . LYS A 1 186 ? -5.680 -0.599 6.728 1.00 77.62 186 LYS A O 1
ATOM 1579 N N . LYS A 1 187 ? -5.070 -1.783 4.916 1.00 83.12 187 LYS A N 1
ATOM 1580 C CA . LYS A 1 187 ? -6.402 -2.347 4.642 1.00 83.12 187 LYS A CA 1
ATOM 1581 C C . LYS A 1 187 ? -6.912 -3.187 5.812 1.00 83.12 187 LYS A C 1
ATOM 1583 O O . LYS A 1 187 ? -8.070 -3.055 6.197 1.00 83.12 187 LYS A O 1
ATOM 1588 N N . LYS A 1 188 ? -6.040 -4.017 6.395 1.00 81.44 188 LYS A N 1
ATOM 1589 C CA . LYS A 1 188 ? -6.366 -4.836 7.574 1.00 81.44 188 LYS A CA 1
ATOM 1590 C C . LYS A 1 188 ? -6.677 -3.976 8.797 1.00 81.44 188 LYS A C 1
ATOM 1592 O O . LYS A 1 188 ? -7.679 -4.221 9.456 1.00 81.44 188 LYS A O 1
ATOM 1597 N N . MET A 1 189 ? -5.863 -2.952 9.062 1.00 78.94 189 MET A N 1
ATOM 1598 C CA . MET A 1 189 ? -6.111 -2.022 10.173 1.00 78.94 189 MET A CA 1
ATOM 1599 C C . MET A 1 189 ? -7.431 -1.265 10.007 1.00 78.94 189 MET A C 1
ATOM 1601 O O . MET A 1 189 ? -8.203 -1.185 10.951 1.00 78.94 189 MET A O 1
ATOM 1605 N N . LEU A 1 190 ? -7.748 -0.810 8.791 1.00 77.94 190 LEU A N 1
ATOM 1606 C CA . LEU A 1 190 ? -9.013 -0.130 8.507 1.00 77.94 190 LEU A CA 1
ATOM 1607 C C . LEU A 1 190 ? -10.245 -1.002 8.815 1.00 77.94 190 LEU A C 1
ATOM 1609 O O . LEU A 1 190 ? -11.242 -0.494 9.322 1.00 77.94 190 LEU A O 1
ATOM 1613 N N . ILE A 1 191 ? -10.189 -2.313 8.541 1.00 82.00 191 ILE A N 1
ATOM 1614 C CA . ILE A 1 191 ? -11.271 -3.242 8.922 1.00 82.00 191 ILE A CA 1
ATOM 1615 C C . ILE A 1 191 ? -11.442 -3.287 10.444 1.00 82.00 191 ILE A C 1
ATOM 1617 O O . ILE A 1 191 ? -12.568 -3.283 10.938 1.00 82.00 191 ILE A O 1
ATOM 1621 N N . LEU A 1 192 ? -10.339 -3.357 11.189 1.00 79.81 192 LEU A N 1
ATOM 1622 C CA . LEU A 1 192 ? -10.394 -3.403 12.649 1.00 79.81 192 LEU A CA 1
ATOM 1623 C C . LEU A 1 192 ? -10.990 -2.107 13.201 1.00 79.81 192 LEU A C 1
ATOM 1625 O O . LEU A 1 192 ? -11.971 -2.160 13.935 1.00 79.81 192 LEU A O 1
ATOM 1629 N N . ASP A 1 193 ? -10.485 -0.959 12.750 1.00 77.44 193 ASP A N 1
ATOM 1630 C CA . ASP A 1 193 ? -10.962 0.347 13.207 1.00 77.44 193 ASP A CA 1
ATOM 1631 C C . ASP A 1 193 ? -12.447 0.578 12.865 1.00 77.44 193 ASP A C 1
ATOM 1633 O O . ASP A 1 193 ? -13.216 1.074 13.691 1.00 77.44 193 ASP A O 1
ATOM 1637 N N . SER A 1 194 ? -12.875 0.198 11.655 1.00 78.38 194 SER A N 1
ATOM 1638 C CA . SER A 1 194 ? -14.287 0.284 11.245 1.00 78.38 194 SER A CA 1
ATOM 1639 C C . SER A 1 194 ? -15.188 -0.619 12.088 1.00 78.38 194 SER A C 1
ATOM 1641 O O . SER A 1 194 ? -16.267 -0.200 12.513 1.00 78.38 194 SER A O 1
ATOM 1643 N N . THR A 1 195 ? -14.721 -1.831 12.397 1.00 80.12 195 THR A N 1
ATOM 1644 C CA . THR A 1 195 ? -15.431 -2.771 13.269 1.00 80.12 195 THR A CA 1
ATOM 1645 C C . THR A 1 195 ? -15.563 -2.219 14.685 1.00 80.12 195 THR A C 1
ATOM 1647 O O . THR A 1 195 ? -16.666 -2.224 15.234 1.00 80.12 195 THR A O 1
ATOM 1650 N N . ASP A 1 196 ? -14.474 -1.708 15.261 1.00 78.12 196 ASP A N 1
ATOM 1651 C CA . ASP A 1 196 ? -14.468 -1.112 16.598 1.00 78.12 196 ASP A CA 1
ATOM 1652 C C . ASP A 1 196 ? -15.448 0.053 16.677 1.00 78.12 196 ASP A C 1
ATOM 1654 O O . ASP A 1 196 ? -16.275 0.116 17.592 1.00 78.12 196 ASP A O 1
ATOM 1658 N N . HIS A 1 197 ? -15.439 0.925 15.668 1.00 76.81 197 HIS A N 1
ATOM 1659 C CA . HIS A 1 197 ? -16.385 2.024 15.613 1.00 76.81 197 HIS A CA 1
ATOM 1660 C C . HIS A 1 197 ? -17.833 1.544 15.564 1.00 76.81 197 HIS A C 1
ATOM 1662 O O . HIS A 1 197 ? -18.654 2.017 16.352 1.00 76.81 197 HIS A O 1
ATOM 1668 N N . ARG A 1 198 ? -18.157 0.595 14.676 1.00 78.62 198 ARG A N 1
ATOM 1669 C CA . ARG A 1 198 ? -19.509 0.031 14.576 1.00 78.62 198 ARG A CA 1
ATOM 1670 C C . ARG A 1 198 ? -19.959 -0.560 15.911 1.00 78.62 198 ARG A C 1
ATOM 1672 O O . ARG A 1 198 ? -21.096 -0.336 16.324 1.00 78.62 198 ARG A O 1
ATOM 1679 N N . LEU A 1 199 ? -19.082 -1.291 16.599 1.00 79.50 199 LEU A N 1
ATOM 1680 C CA . LEU A 1 199 ? -19.380 -1.892 17.899 1.00 79.50 199 LEU A CA 1
ATOM 1681 C C . LEU A 1 199 ? -19.624 -0.832 18.973 1.00 79.50 199 LEU A C 1
ATOM 1683 O O . LEU A 1 199 ? -20.612 -0.915 19.704 1.00 79.50 199 LEU A O 1
ATOM 1687 N N . VAL A 1 200 ? -18.766 0.186 19.060 1.00 79.12 200 VAL A N 1
ATOM 1688 C CA . VAL A 1 200 ? -18.947 1.269 20.029 1.00 79.12 200 VAL A CA 1
ATOM 1689 C C . VAL A 1 200 ? -20.213 2.062 19.721 1.00 79.12 200 VAL A C 1
ATOM 1691 O O . VAL A 1 200 ? -21.010 2.309 20.624 1.00 79.12 200 VAL A O 1
ATOM 1694 N N . GLN A 1 201 ? -20.461 2.401 18.459 1.00 79.19 201 GLN A N 1
ATOM 1695 C CA . GLN A 1 201 ? -21.683 3.083 18.047 1.00 79.19 201 GLN A CA 1
ATOM 1696 C C . GLN A 1 201 ? -22.930 2.261 18.398 1.00 79.19 201 GLN A C 1
ATOM 1698 O O . GLN A 1 201 ? -23.869 2.807 18.973 1.00 79.19 201 GLN A O 1
ATOM 1703 N N . ALA A 1 202 ? -22.922 0.948 18.148 1.00 81.56 202 ALA A N 1
ATOM 1704 C CA . ALA A 1 202 ? -24.009 0.057 18.543 1.00 81.56 202 ALA A CA 1
ATOM 1705 C C . ALA A 1 202 ? -24.246 0.078 20.062 1.00 81.56 202 ALA A C 1
ATOM 1707 O O . ALA A 1 202 ? -25.391 0.184 20.493 1.00 81.56 202 ALA A O 1
ATOM 1708 N N . ILE A 1 203 ? -23.182 0.061 20.874 1.00 81.50 203 ILE A N 1
ATOM 1709 C CA . ILE A 1 203 ? -23.289 0.182 22.335 1.00 81.50 203 ILE A CA 1
ATOM 1710 C C . ILE A 1 203 ? -23.939 1.513 22.722 1.00 81.50 203 ILE A C 1
ATOM 1712 O O . ILE A 1 203 ? -24.867 1.518 23.523 1.00 81.50 203 ILE A O 1
ATOM 1716 N N . TYR A 1 204 ? -23.488 2.639 22.166 1.00 81.19 204 TYR A N 1
ATOM 1717 C CA . TYR A 1 204 ? -24.044 3.955 22.505 1.00 81.19 204 TYR A CA 1
ATOM 1718 C C . TYR A 1 204 ? -25.487 4.143 22.017 1.00 81.19 204 TYR A C 1
ATOM 1720 O O . TYR A 1 204 ? -26.269 4.804 22.702 1.00 81.19 204 TYR A O 1
ATOM 1728 N N . ASN A 1 205 ? -25.871 3.519 20.901 1.00 82.44 205 ASN A N 1
ATOM 1729 C CA . ASN A 1 205 ? -27.247 3.530 20.396 1.00 82.44 205 ASN A CA 1
ATOM 1730 C C . ASN A 1 205 ? -28.238 2.864 21.367 1.00 82.44 205 ASN A C 1
ATOM 1732 O O . ASN A 1 205 ? -29.407 3.243 21.395 1.00 82.44 205 ASN A O 1
ATOM 1736 N N . LEU A 1 206 ? -27.774 1.944 22.223 1.00 87.31 206 LEU A N 1
ATOM 1737 C CA . LEU A 1 206 ? -28.574 1.347 23.302 1.00 87.31 206 LEU A CA 1
ATOM 1738 C C . LEU A 1 206 ? -28.785 2.289 24.502 1.00 87.31 206 LEU A C 1
ATOM 1740 O O . LEU A 1 206 ? -29.424 1.900 25.476 1.00 87.31 206 LEU A O 1
ATOM 1744 N N . LYS A 1 207 ? -28.248 3.518 24.454 1.00 87.69 207 LYS A N 1
ATOM 1745 C CA . LYS A 1 207 ? -28.324 4.533 25.520 1.00 87.69 207 LYS A CA 1
ATOM 1746 C C . LYS A 1 207 ? -27.910 3.992 26.905 1.00 87.69 207 LYS A C 1
ATOM 1748 O O . LYS A 1 207 ? -28.662 4.131 27.871 1.00 87.69 207 LYS A O 1
ATOM 1753 N N . PRO A 1 208 ? -26.717 3.382 27.034 1.00 85.00 208 PRO A N 1
ATOM 1754 C CA . PRO A 1 208 ? -26.280 2.769 28.278 1.00 85.00 208 PRO A CA 1
ATOM 1755 C C . PRO A 1 208 ? -26.072 3.821 29.370 1.00 85.00 208 PRO A C 1
ATOM 1757 O O . PRO A 1 208 ? -25.621 4.943 29.122 1.00 85.00 208 PRO A O 1
ATOM 1760 N N . THR A 1 209 ? -26.337 3.439 30.615 1.00 89.19 209 THR A N 1
ATOM 1761 C CA . THR A 1 209 ? -26.054 4.290 31.772 1.00 89.19 209 THR A CA 1
ATOM 1762 C C . THR A 1 209 ? -24.544 4.451 31.977 1.00 89.19 209 THR A C 1
ATOM 1764 O O . THR A 1 209 ? -23.730 3.622 31.559 1.00 89.19 209 THR A O 1
ATOM 1767 N N . LYS A 1 210 ? -24.132 5.501 32.701 1.00 87.50 210 LYS A N 1
ATOM 1768 C CA . LYS A 1 210 ? -22.711 5.734 33.030 1.00 87.50 210 LYS A CA 1
ATOM 1769 C C . LYS A 1 210 ? -22.061 4.534 33.736 1.00 87.50 210 LYS A C 1
ATOM 1771 O O . LYS A 1 210 ? -20.888 4.250 33.495 1.00 87.50 210 LYS A O 1
ATOM 1776 N N . GLN A 1 211 ? -22.807 3.829 34.590 1.00 87.31 211 GLN A N 1
ATOM 1777 C CA . GLN A 1 211 ? -22.319 2.634 35.283 1.00 87.31 211 GLN A CA 1
ATOM 1778 C C . GLN A 1 211 ? -22.085 1.470 34.313 1.00 87.31 211 GLN A C 1
ATOM 1780 O O . GLN A 1 211 ? -21.039 0.827 34.386 1.00 87.31 211 GLN A O 1
ATOM 1785 N N . GLN A 1 212 ? -22.998 1.251 33.361 1.00 80.06 212 GLN A N 1
ATOM 1786 C CA . GLN A 1 212 ? -22.849 0.223 32.326 1.00 80.06 212 GLN A CA 1
ATOM 1787 C C . GLN A 1 212 ? -21.635 0.500 31.432 1.00 80.06 212 GLN A C 1
ATOM 1789 O O . GLN A 1 212 ? -20.821 -0.396 31.219 1.00 80.06 212 GLN A O 1
ATOM 1794 N N . ILE A 1 213 ? -21.438 1.751 30.999 1.00 79.31 213 ILE A N 1
ATOM 1795 C CA . ILE A 1 213 ? -20.246 2.150 30.230 1.00 79.31 213 ILE A CA 1
ATOM 1796 C C . ILE A 1 213 ? -18.965 1.860 31.027 1.00 79.31 213 ILE A C 1
ATOM 1798 O O . ILE A 1 213 ? -18.001 1.312 30.490 1.00 79.31 213 ILE A O 1
ATOM 1802 N N . ARG A 1 214 ? -18.946 2.186 32.328 1.00 81.12 214 ARG A N 1
ATOM 1803 C CA . ARG A 1 214 ? -17.788 1.928 33.198 1.00 81.12 214 ARG A CA 1
ATOM 1804 C C . ARG A 1 214 ? -17.499 0.432 33.339 1.00 81.12 214 ARG A C 1
ATOM 1806 O O . ARG A 1 214 ? -16.340 0.032 33.253 1.00 81.12 214 ARG A O 1
ATOM 1813 N N . ALA A 1 215 ? -18.534 -0.386 33.521 1.00 80.62 215 ALA A N 1
ATOM 1814 C CA . ALA A 1 215 ? -18.407 -1.837 33.627 1.00 80.62 215 ALA A CA 1
ATOM 1815 C C . ALA A 1 215 ? -17.867 -2.460 32.329 1.00 80.62 215 ALA A C 1
ATOM 1817 O O . ALA A 1 215 ? -16.928 -3.257 32.377 1.00 80.62 215 ALA A O 1
ATOM 1818 N N . ILE A 1 216 ? -18.396 -2.041 31.173 1.00 77.06 216 ILE A N 1
ATOM 1819 C CA . ILE A 1 216 ? -17.919 -2.473 29.851 1.00 77.06 216 ILE A CA 1
ATOM 1820 C C . ILE A 1 216 ? -16.441 -2.110 29.677 1.00 77.06 216 ILE A C 1
ATOM 1822 O O . ILE A 1 216 ? -15.638 -2.977 29.337 1.00 77.06 216 ILE A O 1
ATOM 1826 N N . ARG A 1 217 ? -16.054 -0.866 29.990 1.00 76.38 217 ARG A N 1
ATOM 1827 C CA . ARG A 1 217 ? -14.659 -0.410 29.882 1.00 76.38 217 ARG A CA 1
ATOM 1828 C C . ARG A 1 217 ? -13.713 -1.226 30.762 1.00 76.38 217 ARG A C 1
ATOM 1830 O O . ARG A 1 217 ? -12.653 -1.639 30.299 1.00 76.38 217 ARG A O 1
ATOM 1837 N N . ASN A 1 218 ? -14.092 -1.482 32.014 1.00 77.31 218 ASN A N 1
ATOM 1838 C CA . ASN A 1 218 ? -13.279 -2.281 32.933 1.00 77.31 218 ASN A CA 1
ATOM 1839 C C . ASN A 1 218 ? -13.085 -3.710 32.411 1.00 77.31 218 ASN A C 1
ATOM 1841 O O . ASN A 1 218 ? -11.978 -4.246 32.468 1.00 77.31 218 ASN A O 1
ATOM 1845 N N . ARG A 1 219 ? -14.147 -4.308 31.858 1.00 77.25 219 ARG A N 1
ATOM 1846 C CA . ARG A 1 219 ? -14.095 -5.649 31.272 1.00 77.25 219 ARG A CA 1
ATOM 1847 C C . ARG A 1 219 ? -13.211 -5.692 30.028 1.00 77.25 219 ARG A C 1
ATOM 1849 O O . ARG A 1 219 ? -12.404 -6.609 29.908 1.00 77.25 219 ARG A O 1
ATOM 1856 N N . TRP A 1 220 ? -13.308 -4.687 29.155 1.00 73.62 220 TRP A N 1
ATOM 1857 C CA . TRP A 1 220 ? -12.418 -4.553 28.001 1.00 73.62 220 TRP A CA 1
ATOM 1858 C C . TRP A 1 220 ? -10.964 -4.446 28.470 1.00 73.62 220 TRP A C 1
ATOM 1860 O O . TRP A 1 220 ? -10.144 -5.284 28.114 1.00 73.62 220 TRP A O 1
ATOM 1870 N N . LYS A 1 221 ? -10.643 -3.519 29.378 1.00 74.19 221 LYS A N 1
ATOM 1871 C CA . LYS A 1 221 ? -9.276 -3.353 29.901 1.00 74.19 221 LYS A CA 1
ATOM 1872 C C . LYS A 1 221 ? -8.694 -4.655 30.470 1.00 74.19 221 LYS A C 1
ATOM 1874 O O . LYS A 1 221 ? -7.536 -4.972 30.209 1.00 74.19 221 LYS A O 1
ATOM 1879 N N . ALA A 1 222 ? -9.496 -5.440 31.192 1.00 73.94 222 ALA A N 1
ATOM 1880 C CA . ALA A 1 222 ? -9.075 -6.745 31.699 1.00 73.94 222 ALA A CA 1
ATOM 1881 C C . ALA A 1 222 ? -8.754 -7.749 30.571 1.00 73.94 222 ALA A C 1
ATOM 1883 O O . ALA A 1 222 ? -7.745 -8.452 30.644 1.00 73.94 222 ALA A O 1
ATOM 1884 N N . ILE A 1 223 ? -9.577 -7.797 29.517 1.00 71.50 223 ILE A N 1
ATOM 1885 C CA . ILE A 1 223 ? -9.340 -8.644 28.336 1.00 71.50 223 ILE A CA 1
ATOM 1886 C C . ILE A 1 223 ? -8.084 -8.186 27.587 1.00 71.50 223 ILE A C 1
ATOM 1888 O O . ILE A 1 223 ? -7.230 -9.015 27.284 1.00 71.50 223 ILE A O 1
ATOM 1892 N N . TYR A 1 224 ? -7.939 -6.882 27.340 1.00 68.25 224 TYR A N 1
ATOM 1893 C CA . TYR A 1 224 ? -6.774 -6.308 26.666 1.00 68.25 224 TYR A CA 1
ATOM 1894 C C . TYR A 1 224 ? -5.472 -6.657 27.397 1.00 68.25 224 TYR A C 1
ATOM 1896 O O . TYR A 1 224 ? -4.541 -7.181 26.789 1.00 68.25 224 TYR A O 1
ATOM 1904 N N . ASN A 1 225 ? -5.436 -6.467 28.720 1.00 69.56 225 ASN A N 1
ATOM 1905 C CA . ASN A 1 225 ? -4.281 -6.832 29.540 1.00 69.56 225 ASN A CA 1
ATOM 1906 C C . ASN A 1 225 ? -3.963 -8.330 29.441 1.00 69.56 225 ASN A C 1
ATOM 1908 O O . ASN A 1 225 ? -2.803 -8.709 29.308 1.00 69.56 225 ASN A O 1
ATOM 1912 N N . LYS A 1 226 ? -4.988 -9.192 29.458 1.00 72.94 226 LYS A N 1
ATOM 1913 C CA . LYS A 1 226 ? -4.813 -10.642 29.311 1.00 72.94 226 LYS A CA 1
ATOM 1914 C C . LYS A 1 226 ? -4.222 -11.017 27.947 1.00 72.94 226 LYS A C 1
ATOM 1916 O O . LYS A 1 226 ? -3.372 -11.903 27.884 1.00 72.94 226 LYS A O 1
ATOM 1921 N N . ILE A 1 227 ? -4.657 -10.355 26.872 1.00 66.94 227 ILE A N 1
ATOM 1922 C CA . ILE A 1 227 ? -4.122 -10.562 25.518 1.00 66.94 227 ILE A CA 1
ATOM 1923 C C . ILE A 1 227 ? -2.662 -10.106 25.447 1.00 66.94 227 ILE A C 1
ATOM 1925 O O . ILE A 1 227 ? -1.821 -10.889 25.020 1.00 66.94 227 ILE A O 1
ATOM 1929 N N . GLN A 1 228 ? -2.343 -8.908 25.945 1.00 68.56 228 GLN A N 1
ATOM 1930 C CA . GLN A 1 228 ? -0.971 -8.384 25.981 1.00 68.56 228 GLN A CA 1
ATOM 1931 C C . GLN A 1 228 ? -0.014 -9.309 26.742 1.00 68.56 228 GLN A C 1
ATOM 1933 O O . GLN A 1 228 ? 1.069 -9.625 26.254 1.00 68.56 228 GLN A O 1
ATOM 1938 N N . ILE A 1 229 ? -0.431 -9.806 27.909 1.00 69.88 229 ILE A N 1
ATOM 1939 C CA . ILE A 1 229 ? 0.357 -10.775 28.682 1.00 69.88 229 ILE A CA 1
ATOM 1940 C C . ILE A 1 229 ? 0.587 -12.052 27.863 1.00 69.88 229 ILE A C 1
ATOM 1942 O O . ILE A 1 229 ? 1.706 -12.557 27.809 1.00 69.88 229 ILE A O 1
ATOM 1946 N N . LYS A 1 230 ? -0.445 -12.564 27.182 1.00 67.06 230 LYS A N 1
ATOM 1947 C CA . LYS A 1 230 ? -0.328 -13.764 26.345 1.00 67.06 230 LYS A CA 1
ATOM 1948 C C . LYS A 1 230 ? 0.619 -13.550 25.160 1.00 67.06 230 LYS A C 1
ATOM 1950 O O . LYS A 1 230 ? 1.446 -14.417 24.900 1.00 67.06 230 LYS A O 1
ATOM 1955 N N . GLU A 1 231 ? 0.536 -12.414 24.471 1.00 64.88 231 GLU A N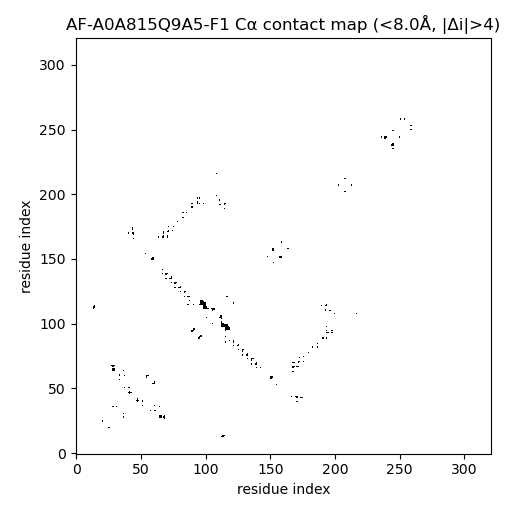 1
ATOM 1956 C CA . GLU A 1 231 ? 1.452 -12.061 23.378 1.00 64.88 231 GLU A CA 1
ATOM 1957 C C . GLU A 1 231 ? 2.899 -11.974 23.861 1.00 64.88 231 GLU A C 1
ATOM 1959 O O . GLU A 1 231 ? 3.791 -12.543 23.235 1.00 64.88 231 GLU A O 1
ATOM 1964 N N . GLN A 1 232 ? 3.142 -11.325 25.002 1.00 62.72 232 GLN A N 1
ATOM 1965 C CA . GLN A 1 232 ? 4.479 -11.269 25.591 1.00 62.72 232 GLN A CA 1
ATOM 1966 C C . GLN A 1 232 ? 5.002 -12.662 25.949 1.00 62.72 232 GLN A C 1
ATOM 1968 O O . GLN A 1 232 ? 6.161 -12.962 25.666 1.00 62.72 232 GLN A O 1
ATOM 1973 N N . ILE A 1 233 ? 4.153 -13.533 26.502 1.00 60.62 233 ILE A N 1
ATOM 1974 C CA . ILE A 1 233 ? 4.505 -14.930 26.785 1.00 60.62 233 ILE A CA 1
ATOM 1975 C C . ILE A 1 233 ? 4.861 -15.679 25.496 1.00 60.62 233 ILE A C 1
ATOM 1977 O O . ILE A 1 233 ? 5.866 -16.381 25.475 1.00 60.62 233 ILE A O 1
ATOM 1981 N N . GLU A 1 234 ? 4.090 -15.536 24.419 1.00 58.75 234 GLU A N 1
ATOM 1982 C CA . GLU A 1 234 ? 4.381 -16.209 23.144 1.00 58.75 234 GLU A CA 1
ATOM 1983 C C . GLU A 1 234 ? 5.654 -15.671 22.476 1.00 58.75 234 GLU A C 1
ATOM 1985 O O . GLU A 1 234 ? 6.463 -16.449 21.973 1.00 58.75 234 GLU A O 1
ATOM 1990 N N . ILE A 1 235 ? 5.904 -14.360 22.543 1.00 58.50 235 ILE A N 1
ATOM 1991 C CA . ILE A 1 235 ? 7.170 -13.765 22.091 1.00 58.50 235 ILE A CA 1
ATOM 1992 C C . ILE A 1 235 ? 8.339 -14.330 22.899 1.00 58.50 235 ILE A C 1
ATOM 1994 O O . ILE A 1 235 ? 9.366 -14.686 22.322 1.00 58.50 235 ILE A O 1
ATOM 1998 N N . LEU A 1 236 ? 8.199 -14.425 24.224 1.00 51.03 236 LEU A N 1
ATOM 1999 C CA . LEU A 1 236 ? 9.216 -15.014 25.092 1.00 51.03 236 LEU A CA 1
ATOM 2000 C C . LEU A 1 236 ? 9.435 -16.491 24.761 1.00 51.03 236 LEU A C 1
ATOM 2002 O O . LEU A 1 236 ? 10.581 -16.888 24.584 1.00 51.03 236 LEU A O 1
ATOM 2006 N N . LYS A 1 237 ? 8.372 -17.282 24.577 1.00 55.72 237 LYS A N 1
ATOM 2007 C CA . LYS A 1 237 ? 8.473 -18.678 24.132 1.00 55.72 237 LYS A CA 1
ATOM 2008 C C . LYS A 1 237 ? 9.216 -18.776 22.809 1.00 55.72 237 LYS A C 1
ATOM 2010 O O . LYS A 1 237 ? 10.189 -19.513 22.739 1.00 55.72 237 LYS A O 1
ATOM 2015 N N . HIS A 1 238 ? 8.821 -18.021 21.786 1.00 50.91 238 HIS A N 1
ATOM 2016 C CA . HIS A 1 238 ? 9.499 -18.039 20.491 1.00 50.91 238 HIS A CA 1
ATOM 2017 C C . HIS A 1 238 ? 10.979 -17.663 20.630 1.00 50.91 238 HIS A C 1
ATOM 2019 O O . HIS A 1 238 ? 11.841 -18.290 20.022 1.00 50.91 238 HIS A O 1
ATOM 2025 N N . ARG A 1 239 ? 11.302 -16.659 21.449 1.00 50.97 239 ARG A N 1
ATOM 2026 C CA . ARG A 1 239 ? 12.683 -16.233 21.722 1.00 50.97 239 ARG A CA 1
ATOM 2027 C C . ARG A 1 239 ? 13.504 -17.290 22.459 1.00 50.97 239 ARG A C 1
ATOM 2029 O O . ARG A 1 239 ? 14.656 -17.486 22.091 1.00 50.97 239 ARG A O 1
ATOM 2036 N N . ILE A 1 240 ? 12.908 -17.992 23.423 1.00 54.06 240 ILE A N 1
ATOM 2037 C CA . ILE A 1 240 ? 13.510 -19.144 24.109 1.00 54.06 240 ILE A CA 1
ATOM 2038 C C . ILE A 1 240 ? 13.778 -20.270 23.102 1.00 54.06 240 ILE A C 1
ATOM 2040 O O . ILE A 1 240 ? 14.897 -20.751 23.016 1.00 54.06 240 ILE A O 1
ATOM 2044 N N . HIS A 1 241 ? 12.794 -20.627 22.272 1.00 49.94 241 HIS A N 1
ATOM 2045 C CA . HIS A 1 241 ? 12.940 -21.687 21.264 1.00 49.94 241 HIS A CA 1
ATOM 2046 C C . HIS A 1 241 ? 13.933 -21.328 20.145 1.00 49.94 241 HIS A C 1
ATOM 2048 O O . HIS A 1 241 ? 14.474 -22.217 19.499 1.00 49.94 241 HIS A O 1
ATOM 2054 N N . SER A 1 242 ? 14.174 -20.035 19.903 1.00 53.44 242 SER A N 1
ATOM 2055 C CA . SER A 1 242 ? 15.112 -19.542 18.883 1.00 53.44 242 SER A CA 1
ATOM 2056 C C . SER A 1 242 ? 16.463 -19.081 19.446 1.00 53.44 242 SER A C 1
ATOM 2058 O O . SER A 1 242 ? 17.236 -18.483 18.699 1.00 53.44 242 SER A O 1
ATOM 2060 N N . ASN A 1 243 ? 16.757 -19.332 20.733 1.00 55.91 243 ASN A N 1
ATOM 2061 C CA . ASN A 1 243 ? 17.973 -18.882 21.437 1.00 55.91 243 ASN A CA 1
ATOM 2062 C C . ASN A 1 243 ? 18.274 -17.377 21.263 1.00 55.91 243 ASN A C 1
ATOM 2064 O O . ASN A 1 243 ? 19.423 -16.944 21.236 1.00 55.91 243 ASN A O 1
ATOM 2068 N N . ARG A 1 244 ? 17.231 -16.554 21.110 1.00 46.34 244 ARG A N 1
ATOM 2069 C CA . ARG A 1 244 ? 17.320 -15.096 20.929 1.00 46.34 244 ARG A CA 1
ATOM 2070 C C . ARG A 1 244 ? 16.577 -14.393 22.052 1.00 46.34 244 ARG A C 1
ATOM 2072 O O . ARG A 1 244 ? 15.591 -13.686 21.824 1.00 46.34 244 ARG A O 1
ATOM 2079 N N . LEU A 1 245 ? 17.026 -14.615 23.283 1.00 50.78 245 LEU A N 1
ATOM 2080 C CA . LEU A 1 245 ? 16.553 -13.828 24.413 1.00 50.78 245 LEU A CA 1
ATOM 2081 C C . LEU A 1 245 ? 16.967 -12.350 24.240 1.00 50.78 245 LEU A C 1
ATOM 2083 O O . LEU A 1 245 ? 17.932 -12.048 23.535 1.00 50.78 245 LEU A O 1
ATOM 2087 N N . PRO A 1 246 ? 16.214 -11.395 24.817 1.00 48.75 246 PRO A N 1
ATOM 2088 C CA . PRO A 1 246 ? 16.621 -9.992 24.821 1.00 48.75 246 PRO A CA 1
ATOM 2089 C C . PRO A 1 246 ? 18.033 -9.841 25.413 1.00 48.75 246 PRO A C 1
ATOM 2091 O O . PRO A 1 246 ? 18.335 -10.552 26.365 1.00 48.75 246 PRO A O 1
ATOM 2094 N N . PRO A 1 247 ? 18.854 -8.867 24.978 1.00 47.94 247 PRO A N 1
ATOM 2095 C CA . PRO A 1 247 ? 20.212 -8.668 25.509 1.00 47.94 247 PRO A CA 1
ATOM 2096 C C . PRO A 1 247 ? 20.278 -8.507 27.038 1.00 47.94 247 PRO A C 1
ATOM 2098 O O . PRO A 1 247 ? 21.297 -8.798 27.650 1.00 47.94 247 PRO A O 1
ATOM 2101 N N . ALA A 1 248 ? 19.178 -8.076 27.667 1.00 45.38 248 ALA A N 1
ATOM 2102 C CA . ALA A 1 248 ? 19.035 -7.995 29.120 1.00 45.38 248 ALA A CA 1
ATOM 2103 C C . ALA A 1 248 ? 19.082 -9.363 29.834 1.00 45.38 248 ALA A C 1
ATOM 2105 O O . ALA A 1 248 ? 19.359 -9.409 31.026 1.00 45.38 248 ALA A O 1
ATOM 2106 N N . PHE A 1 249 ? 18.827 -10.463 29.122 1.00 43.53 249 PHE A N 1
ATOM 2107 C CA . PHE A 1 249 ? 18.909 -11.834 29.630 1.00 43.53 249 PHE A CA 1
ATOM 2108 C C . PHE A 1 249 ? 20.281 -12.474 29.393 1.00 43.53 249 PHE A C 1
ATOM 2110 O O . PHE A 1 249 ? 20.563 -13.473 30.037 1.00 43.53 249 PHE A O 1
ATOM 2117 N N . ASN A 1 250 ? 21.167 -11.870 28.587 1.00 47.44 250 ASN A N 1
ATOM 2118 C CA . ASN A 1 250 ? 22.575 -12.294 28.515 1.00 47.44 250 ASN A CA 1
ATOM 2119 C C . ASN A 1 250 ? 23.281 -12.116 29.871 1.00 47.44 250 ASN A C 1
ATOM 2121 O O . ASN A 1 250 ? 24.327 -12.701 30.106 1.00 47.44 250 ASN A O 1
ATOM 2125 N N . LEU A 1 251 ? 22.710 -11.309 30.775 1.00 46.06 251 LEU A N 1
ATOM 2126 C CA . LEU A 1 251 ? 23.145 -11.203 32.168 1.00 46.06 251 LEU A CA 1
ATOM 2127 C C . LEU A 1 251 ? 22.882 -12.481 32.975 1.00 46.06 251 LEU A C 1
ATOM 2129 O O . LEU A 1 251 ? 23.515 -12.648 34.003 1.00 46.06 251 LEU A O 1
ATOM 2133 N N . LEU A 1 252 ? 21.979 -13.368 32.549 1.00 41.62 252 LEU A N 1
ATOM 2134 C CA . LEU A 1 252 ? 21.733 -14.643 33.235 1.00 41.62 252 LEU A CA 1
ATOM 2135 C C . LEU A 1 252 ? 22.766 -15.720 32.881 1.00 41.62 252 LEU A C 1
ATOM 2137 O O . LEU A 1 252 ? 22.861 -16.707 33.604 1.00 41.62 252 LEU A O 1
ATOM 2141 N N . ASP A 1 253 ? 23.527 -15.523 31.801 1.00 44.69 253 ASP A N 1
ATOM 2142 C CA . ASP A 1 253 ? 24.606 -16.427 31.383 1.00 44.69 253 ASP A CA 1
ATOM 2143 C C . ASP A 1 253 ? 25.925 -16.137 32.119 1.00 44.69 253 ASP A C 1
ATOM 2145 O O . ASP A 1 253 ? 26.859 -16.934 32.057 1.00 44.69 253 ASP A O 1
ATOM 2149 N N . TYR A 1 254 ? 26.005 -15.008 32.830 1.00 41.44 254 TYR A N 1
ATOM 2150 C CA . TYR A 1 254 ? 27.127 -14.670 33.698 1.00 41.44 254 TYR A CA 1
ATOM 2151 C C . TYR A 1 254 ? 26.847 -15.131 35.125 1.00 41.44 254 TYR A C 1
ATOM 2153 O O . TYR A 1 254 ? 25.748 -14.953 35.659 1.00 41.44 254 TYR A O 1
ATOM 2161 N N . SER A 1 255 ? 27.870 -15.670 35.782 1.00 47.81 255 SER A N 1
ATOM 2162 C CA . SER A 1 255 ? 27.817 -15.881 37.229 1.00 47.81 255 SER A CA 1
ATOM 2163 C C . SER A 1 255 ? 27.575 -14.547 37.956 1.00 47.81 255 SER A C 1
ATOM 2165 O O . SER A 1 255 ? 27.987 -13.483 37.488 1.00 47.81 255 SER A O 1
ATOM 2167 N N . LEU A 1 256 ? 26.916 -14.581 39.122 1.00 45.91 256 LEU A N 1
ATOM 2168 C CA . LEU A 1 256 ? 26.692 -13.381 39.948 1.00 45.91 256 LEU A CA 1
ATOM 2169 C C . LEU A 1 256 ? 28.002 -12.608 40.207 1.00 45.91 256 LEU A C 1
ATOM 2171 O O . LEU A 1 256 ? 27.996 -11.377 40.169 1.00 45.91 256 LEU A O 1
ATOM 2175 N N . ASP A 1 257 ? 29.118 -13.328 40.346 1.00 47.72 257 ASP A N 1
ATOM 2176 C CA . ASP A 1 257 ? 30.462 -12.775 40.540 1.00 47.72 257 ASP A CA 1
ATOM 2177 C C . ASP A 1 257 ? 31.008 -12.051 39.292 1.00 47.72 257 ASP A C 1
ATOM 2179 O O . ASP A 1 257 ? 31.727 -11.053 39.397 1.00 47.72 257 ASP A O 1
ATOM 2183 N N . GLU A 1 258 ? 30.667 -12.514 38.087 1.00 48.34 258 GLU A N 1
ATOM 2184 C CA . GLU A 1 258 ? 31.029 -11.852 36.827 1.00 48.34 258 GLU A CA 1
ATOM 2185 C C . GLU A 1 258 ? 30.208 -10.589 36.591 1.00 48.34 258 GLU A C 1
ATOM 2187 O O . GLU A 1 258 ? 30.756 -9.571 36.163 1.00 48.34 258 GLU A O 1
ATOM 2192 N N . ILE A 1 259 ? 28.916 -10.618 36.926 1.00 45.91 259 ILE A N 1
ATOM 2193 C CA . ILE A 1 259 ? 28.040 -9.443 36.859 1.00 45.91 259 ILE A CA 1
ATOM 2194 C C . ILE A 1 259 ? 28.529 -8.375 37.844 1.00 45.91 259 ILE A C 1
ATOM 2196 O O . ILE A 1 259 ? 28.613 -7.196 37.492 1.00 45.91 259 ILE A O 1
ATOM 2200 N N . GLU A 1 260 ? 28.916 -8.777 39.058 1.00 48.53 260 GLU A N 1
ATOM 2201 C CA . GLU A 1 260 ? 29.491 -7.878 40.058 1.00 48.53 260 GLU A CA 1
ATOM 2202 C C . GLU A 1 260 ? 30.829 -7.291 39.588 1.00 48.53 260 GLU A C 1
ATOM 2204 O O . GLU A 1 260 ? 31.015 -6.076 39.667 1.00 48.53 260 GLU A O 1
ATOM 2209 N N . LYS A 1 261 ? 31.714 -8.087 38.972 1.00 54.94 261 LYS A N 1
ATOM 2210 C CA . LYS A 1 261 ? 32.965 -7.601 38.351 1.00 54.94 261 LYS A CA 1
ATOM 2211 C C . LYS A 1 261 ? 32.742 -6.642 37.179 1.00 54.94 261 LYS A C 1
ATOM 2213 O O . LYS A 1 261 ? 33.497 -5.683 37.026 1.00 54.94 261 LYS A O 1
ATOM 2218 N N . ILE A 1 262 ? 31.735 -6.874 36.337 1.00 53.72 262 ILE A N 1
ATOM 2219 C CA . ILE A 1 262 ? 31.408 -5.994 35.201 1.00 53.72 262 ILE A CA 1
ATOM 2220 C C . ILE A 1 262 ? 30.850 -4.656 35.700 1.00 53.72 262 ILE A C 1
ATOM 2222 O O . ILE A 1 262 ? 31.181 -3.608 35.149 1.00 53.72 262 ILE A O 1
ATOM 2226 N N . LEU A 1 263 ? 30.044 -4.675 36.763 1.00 46.62 263 LEU A N 1
ATOM 2227 C CA . LEU A 1 263 ? 29.413 -3.479 37.325 1.00 46.62 263 LEU A CA 1
ATOM 2228 C C . LEU A 1 263 ? 30.327 -2.681 38.271 1.00 46.62 263 LEU A C 1
ATOM 2230 O O . LEU A 1 263 ? 30.113 -1.479 38.437 1.00 46.62 263 LEU A O 1
ATOM 2234 N N . THR A 1 264 ? 31.342 -3.318 38.864 1.00 52.88 264 THR A N 1
ATOM 2235 C CA . THR A 1 264 ? 32.370 -2.674 39.711 1.00 52.88 264 THR A CA 1
ATOM 2236 C C . THR A 1 264 ? 33.610 -2.229 38.936 1.00 52.88 264 THR A C 1
ATOM 2238 O O . THR A 1 264 ? 34.435 -1.491 39.478 1.00 52.88 264 THR A O 1
ATOM 2241 N N . ARG A 1 265 ? 33.745 -2.604 37.654 1.00 49.56 265 ARG A N 1
ATOM 2242 C CA . ARG A 1 265 ? 34.779 -2.057 36.767 1.00 49.56 265 ARG A CA 1
ATOM 2243 C C . ARG A 1 265 ? 34.551 -0.558 36.572 1.00 49.56 265 ARG A C 1
ATOM 2245 O O . ARG A 1 265 ? 33.739 -0.131 35.754 1.00 49.56 265 ARG A O 1
ATOM 2252 N N . SER A 1 266 ? 35.302 0.237 37.332 1.00 46.97 266 SER A N 1
ATOM 2253 C CA . SER A 1 266 ? 35.439 1.670 37.093 1.00 46.97 266 SER A CA 1
ATOM 2254 C C . SER A 1 266 ? 35.946 1.896 35.659 1.00 46.97 266 SER A C 1
ATOM 2256 O O . SER A 1 266 ? 36.892 1.214 35.239 1.00 46.97 266 SER A O 1
ATOM 2258 N N . PRO A 1 267 ? 35.322 2.796 34.877 1.00 46.06 267 PRO A N 1
ATOM 2259 C CA . PRO A 1 267 ? 35.781 3.096 33.534 1.00 46.06 267 PRO A CA 1
ATOM 2260 C C . PRO A 1 267 ? 37.155 3.762 33.624 1.00 46.06 267 PRO A C 1
ATOM 2262 O O . PRO A 1 267 ? 37.292 4.913 34.031 1.00 46.06 267 PRO A O 1
ATOM 2265 N N . LYS A 1 268 ? 38.202 3.028 33.238 1.00 45.16 268 LYS A N 1
ATOM 2266 C CA . LYS A 1 268 ? 39.530 3.604 33.032 1.00 45.16 268 LYS A CA 1
ATOM 2267 C C . LYS A 1 268 ? 39.476 4.529 31.817 1.00 45.16 268 LYS A C 1
ATOM 2269 O O . LYS A 1 268 ? 39.634 4.051 30.702 1.00 45.16 268 LYS A O 1
ATOM 2274 N N . SER A 1 269 ? 39.265 5.822 32.045 1.00 38.69 269 SER A N 1
ATOM 2275 C CA . SER A 1 269 ? 40.239 6.872 31.715 1.00 38.69 269 SER A CA 1
ATOM 2276 C C . SER A 1 269 ? 39.620 8.271 31.734 1.00 38.69 269 SER A C 1
ATOM 2278 O O . SER A 1 269 ? 38.503 8.478 31.275 1.00 38.69 269 SER A O 1
ATOM 2280 N N . SER A 1 270 ? 40.482 9.203 32.141 1.00 36.69 270 SER A N 1
ATOM 2281 C CA . SER A 1 270 ? 40.541 10.635 31.839 1.00 36.69 270 SER A CA 1
ATOM 2282 C C . SER A 1 270 ? 39.641 11.617 32.602 1.00 36.69 270 SER A C 1
ATOM 2284 O O . SER A 1 270 ? 38.529 11.919 32.193 1.00 36.69 270 SER A O 1
ATOM 2286 N N . VAL A 1 271 ? 40.296 12.239 33.592 1.00 42.56 271 VAL A N 1
ATOM 2287 C CA . VAL A 1 271 ? 40.378 13.697 33.810 1.00 42.56 271 VAL A CA 1
ATOM 2288 C C . VAL A 1 271 ? 39.216 14.376 34.569 1.00 42.56 271 VAL A C 1
ATOM 2290 O O . VAL A 1 271 ? 38.145 14.651 34.046 1.00 42.56 271 VAL A O 1
ATOM 2293 N N . THR A 1 272 ? 39.584 14.737 35.808 1.00 46.06 272 THR A N 1
ATOM 2294 C CA . THR A 1 272 ? 39.162 15.848 36.690 1.00 46.06 272 THR A CA 1
ATOM 2295 C C . THR A 1 272 ? 37.765 15.870 37.326 1.00 46.06 272 THR A C 1
ATOM 2297 O O . THR A 1 272 ? 36.757 16.110 36.676 1.00 46.06 272 THR A O 1
ATOM 2300 N N . ASN A 1 273 ? 37.805 15.820 38.666 1.00 45.19 273 ASN A N 1
ATOM 2301 C CA . ASN A 1 273 ? 36.920 16.490 39.626 1.00 45.19 273 ASN A CA 1
ATOM 2302 C C . ASN A 1 273 ? 35.458 16.026 39.729 1.00 45.19 273 ASN A C 1
ATOM 2304 O O . ASN A 1 273 ? 34.565 16.806 39.419 1.00 45.19 273 ASN A O 1
ATOM 2308 N N . SER A 1 274 ? 35.192 14.846 40.309 1.00 48.12 274 SER A N 1
ATOM 2309 C CA . SER A 1 274 ? 33.945 14.643 41.081 1.00 48.12 274 SER A CA 1
ATOM 2310 C C . SER A 1 274 ? 33.926 13.358 41.937 1.00 48.12 274 SER A C 1
ATOM 2312 O O . SER A 1 274 ? 33.113 12.459 41.709 1.00 48.12 274 SER A O 1
ATOM 2314 N N . THR A 1 275 ? 34.766 13.256 42.966 1.00 52.75 275 THR A N 1
ATOM 2315 C CA . THR A 1 275 ? 34.704 12.148 43.949 1.00 52.75 275 THR A CA 1
ATOM 2316 C C . THR A 1 275 ? 33.326 12.023 44.628 1.00 52.75 275 THR A C 1
ATOM 2318 O O . THR A 1 275 ? 32.871 10.913 44.913 1.00 52.75 275 THR A O 1
ATOM 2321 N N . ASP A 1 276 ? 32.597 13.132 44.785 1.00 50.09 276 ASP A N 1
ATOM 2322 C CA . ASP A 1 276 ? 31.245 13.143 45.366 1.00 50.09 276 ASP A CA 1
ATOM 2323 C C . ASP A 1 276 ? 30.141 12.720 44.382 1.00 50.09 276 ASP A C 1
ATOM 2325 O O . ASP A 1 276 ? 29.143 12.117 44.775 1.00 50.09 276 ASP A O 1
ATOM 2329 N N . GLN A 1 277 ? 30.294 12.974 43.077 1.00 47.38 277 GLN A N 1
ATOM 2330 C CA . GLN A 1 277 ? 29.297 12.508 42.102 1.00 47.38 277 GLN A CA 1
ATOM 2331 C C . GLN A 1 277 ? 29.467 11.021 41.795 1.00 47.38 277 GLN A C 1
ATOM 2333 O O . GLN A 1 277 ? 28.468 10.328 41.603 1.00 47.38 277 GLN A O 1
ATOM 2338 N N . GLU A 1 278 ? 30.697 10.503 41.798 1.00 47.53 278 GLU A N 1
ATOM 2339 C CA . GLU A 1 278 ? 30.957 9.074 41.599 1.00 47.53 278 GLU A CA 1
ATOM 2340 C C . GLU A 1 278 ? 30.412 8.223 42.750 1.00 47.53 278 GLU A C 1
ATOM 2342 O O . GLU A 1 278 ? 29.778 7.194 42.504 1.00 47.53 278 GLU A O 1
ATOM 2347 N N . THR A 1 279 ? 30.560 8.680 43.996 1.00 52.84 279 THR A N 1
ATOM 2348 C CA . THR A 1 279 ? 29.978 8.023 45.179 1.00 52.84 279 THR A CA 1
ATOM 2349 C C . THR A 1 279 ? 28.450 8.116 45.205 1.00 52.84 279 THR A C 1
ATOM 2351 O O . THR A 1 279 ? 27.771 7.134 45.509 1.00 52.84 279 THR A O 1
ATOM 2354 N N . VAL A 1 280 ? 27.862 9.246 44.798 1.00 51.91 280 VAL A N 1
ATOM 2355 C CA . VAL A 1 280 ? 26.397 9.377 44.676 1.00 51.91 280 VAL A CA 1
ATOM 2356 C C . VAL A 1 280 ? 25.841 8.494 43.554 1.00 51.91 280 VAL A C 1
ATOM 2358 O O . VAL A 1 280 ? 24.774 7.887 43.705 1.00 51.91 280 VAL A O 1
ATOM 2361 N N . LEU A 1 281 ? 26.538 8.388 42.422 1.00 47.69 281 LEU A N 1
ATOM 2362 C CA . LEU A 1 281 ? 26.136 7.530 41.308 1.00 47.69 281 LEU A CA 1
ATOM 2363 C C . LEU A 1 281 ? 26.308 6.045 41.643 1.00 47.69 281 LEU A C 1
ATOM 2365 O O . LEU A 1 281 ? 25.418 5.258 41.307 1.00 47.69 281 LEU A O 1
ATOM 2369 N N . SER A 1 282 ? 27.378 5.660 42.342 1.00 49.56 282 SER A N 1
ATOM 2370 C CA . SER A 1 282 ? 27.577 4.286 42.814 1.00 49.56 282 SER A CA 1
ATOM 2371 C C . SER A 1 282 ? 26.519 3.898 43.853 1.00 49.56 282 SER A C 1
ATOM 2373 O O . SER A 1 282 ? 25.872 2.862 43.697 1.00 49.56 282 SER A O 1
ATOM 2375 N N . ALA A 1 283 ? 26.208 4.773 44.815 1.00 51.81 283 ALA A N 1
ATOM 2376 C CA . ALA A 1 283 ? 25.147 4.556 45.798 1.00 51.81 283 ALA A CA 1
ATOM 2377 C C . ALA A 1 283 ? 23.755 4.458 45.146 1.00 51.81 283 ALA A C 1
ATOM 2379 O O . ALA A 1 283 ? 22.956 3.582 45.487 1.00 51.81 283 ALA A O 1
ATOM 2380 N N . ARG A 1 284 ? 23.453 5.307 44.151 1.00 49.78 284 ARG A N 1
ATOM 2381 C CA . ARG A 1 284 ? 22.198 5.228 43.374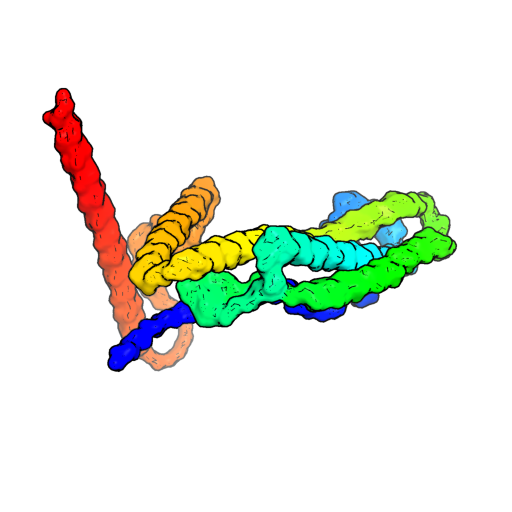 1.00 49.78 284 ARG A CA 1
ATOM 2382 C C . ARG A 1 284 ? 22.105 3.940 42.555 1.00 49.78 284 ARG A C 1
ATOM 2384 O O . ARG A 1 284 ? 21.013 3.376 42.450 1.00 49.78 284 ARG A O 1
ATOM 2391 N N . ARG A 1 285 ? 23.219 3.471 41.984 1.00 49.72 285 ARG A N 1
ATOM 2392 C CA . ARG A 1 285 ? 23.294 2.191 41.263 1.00 49.72 285 ARG A CA 1
ATOM 2393 C C . ARG A 1 285 ? 23.076 1.014 42.210 1.00 49.72 285 ARG A C 1
ATOM 2395 O O . ARG A 1 285 ? 22.188 0.211 41.943 1.00 49.72 285 ARG A O 1
ATOM 2402 N N . LEU A 1 286 ? 23.774 0.970 43.345 1.00 49.69 286 LEU A N 1
ATOM 2403 C CA . LEU A 1 286 ? 23.599 -0.060 44.375 1.00 49.69 286 LEU A CA 1
ATOM 2404 C C . LEU A 1 286 ? 22.166 -0.090 44.919 1.00 49.69 286 LEU A C 1
ATOM 2406 O O . LEU A 1 286 ? 21.581 -1.161 45.045 1.00 49.69 286 LEU A O 1
ATOM 2410 N N . LYS A 1 287 ? 21.541 1.074 45.137 1.00 55.94 287 LYS A N 1
ATOM 2411 C CA . LYS A 1 287 ? 20.134 1.167 45.561 1.00 55.94 287 LYS A CA 1
ATOM 2412 C C . LYS A 1 287 ? 19.158 0.630 44.509 1.00 55.94 287 LYS A C 1
ATOM 2414 O O . LYS A 1 287 ? 18.178 -0.023 44.864 1.00 55.94 287 LYS A O 1
ATOM 2419 N N . LYS A 1 288 ? 19.405 0.886 43.218 1.00 49.34 288 LYS A N 1
ATOM 2420 C CA . LYS A 1 288 ? 18.605 0.309 42.123 1.00 49.34 288 LYS A CA 1
ATOM 2421 C C . LYS A 1 288 ? 18.798 -1.203 42.016 1.00 49.34 288 LYS A C 1
ATOM 2423 O O . LYS A 1 288 ? 17.810 -1.905 41.851 1.00 49.34 288 LYS A O 1
ATOM 2428 N N . ILE A 1 289 ? 20.030 -1.696 42.158 1.00 49.31 289 ILE A N 1
ATOM 2429 C CA . ILE A 1 289 ? 20.335 -3.135 42.179 1.00 49.31 289 ILE A CA 1
ATOM 2430 C C . ILE A 1 289 ? 19.643 -3.808 43.369 1.00 49.31 289 ILE A C 1
ATOM 2432 O O . ILE A 1 289 ? 19.008 -4.841 43.195 1.00 49.31 289 ILE A O 1
ATOM 2436 N N . GLY A 1 290 ? 19.700 -3.201 44.557 1.00 51.53 290 GLY A N 1
ATOM 2437 C CA . GLY A 1 290 ? 19.002 -3.686 45.748 1.00 51.53 290 GLY A CA 1
ATOM 2438 C C . GLY A 1 290 ? 17.487 -3.769 45.551 1.00 51.53 290 GLY A C 1
ATOM 2439 O O . GLY A 1 290 ? 16.894 -4.788 45.889 1.00 51.53 290 GLY A O 1
ATOM 2440 N N . ARG A 1 291 ? 16.871 -2.753 44.927 1.00 53.09 291 ARG A N 1
ATOM 2441 C CA . ARG A 1 291 ? 15.446 -2.798 44.548 1.00 53.09 291 ARG A CA 1
ATOM 2442 C C . ARG A 1 291 ? 15.140 -3.911 43.554 1.00 53.09 291 ARG A C 1
ATOM 2444 O O . ARG A 1 291 ? 14.244 -4.691 43.810 1.00 53.09 291 ARG A O 1
ATOM 2451 N N . PHE A 1 292 ? 15.928 -4.054 42.491 1.00 51.00 292 PHE A N 1
ATOM 2452 C CA . PHE A 1 292 ? 15.736 -5.147 41.534 1.00 51.00 292 PHE A CA 1
ATOM 2453 C C . PHE A 1 292 ? 15.860 -6.532 42.183 1.00 51.00 292 PHE A C 1
ATOM 2455 O O . PHE A 1 292 ? 15.061 -7.415 41.886 1.00 51.00 292 PHE A O 1
ATOM 2462 N N . LYS A 1 293 ? 16.831 -6.729 43.088 1.00 49.34 293 LYS A N 1
ATOM 2463 C CA . LYS A 1 293 ? 16.967 -7.976 43.859 1.00 49.34 293 LYS A CA 1
ATOM 2464 C C . LYS A 1 293 ? 15.734 -8.226 44.732 1.00 49.34 293 LYS A C 1
ATOM 2466 O O . LYS A 1 293 ? 15.254 -9.353 44.775 1.00 49.34 293 LYS A O 1
ATOM 2471 N N . TYR A 1 294 ? 15.218 -7.186 45.386 1.00 52.12 294 TYR A N 1
ATOM 2472 C CA . TYR A 1 294 ? 14.007 -7.262 46.202 1.00 52.12 294 TYR A CA 1
ATOM 2473 C C . TYR A 1 294 ? 12.767 -7.606 45.363 1.00 52.12 294 TYR A C 1
ATOM 2475 O O . TYR A 1 294 ? 12.069 -8.556 45.696 1.00 52.12 294 TYR A O 1
ATOM 2483 N N . ASP A 1 295 ? 12.556 -6.925 44.234 1.00 54.50 295 ASP A N 1
ATOM 2484 C CA . ASP A 1 295 ? 11.410 -7.144 43.340 1.00 54.50 295 ASP A CA 1
ATOM 2485 C C . ASP A 1 295 ? 11.412 -8.574 42.757 1.00 54.50 295 ASP A C 1
ATOM 2487 O O . ASP A 1 295 ? 10.372 -9.225 42.652 1.00 54.50 295 ASP A O 1
ATOM 2491 N N . ILE A 1 296 ? 12.592 -9.106 42.407 1.00 53.56 296 ILE A N 1
ATOM 2492 C CA . ILE A 1 296 ? 12.748 -10.496 41.941 1.00 53.56 296 ILE A CA 1
ATOM 2493 C C . ILE A 1 296 ? 12.450 -11.496 43.068 1.00 53.56 296 ILE A C 1
ATOM 2495 O O . ILE A 1 296 ? 11.812 -12.526 42.826 1.00 53.56 296 ILE A O 1
ATOM 2499 N N . LEU A 1 297 ? 12.898 -11.210 44.294 1.00 48.12 297 LEU A N 1
ATOM 2500 C CA . LEU A 1 297 ? 12.626 -12.049 45.459 1.00 48.12 297 LEU A CA 1
ATOM 2501 C C . LEU A 1 297 ? 11.124 -12.061 45.787 1.00 48.12 297 LEU A C 1
ATOM 2503 O O . LEU A 1 297 ? 10.557 -13.129 45.997 1.00 48.12 297 LEU A O 1
ATOM 2507 N N . GLU A 1 298 ? 10.470 -10.899 45.755 1.00 57.84 298 GLU A N 1
ATOM 2508 C CA . GLU A 1 298 ? 9.030 -10.741 45.982 1.00 57.84 298 GLU A CA 1
ATOM 2509 C C . GLU A 1 298 ? 8.210 -11.522 44.946 1.00 57.84 298 GLU A C 1
ATOM 2511 O O . GLU A 1 298 ? 7.323 -12.295 45.312 1.00 57.84 298 GLU A O 1
ATOM 2516 N N . LEU A 1 299 ? 8.564 -11.419 43.660 1.00 53.84 299 LEU A N 1
ATOM 2517 C CA . LEU A 1 299 ? 7.945 -12.214 42.594 1.00 53.84 299 LEU A CA 1
ATOM 2518 C C . LEU A 1 299 ? 8.142 -13.723 42.798 1.00 53.84 299 LEU A C 1
ATOM 2520 O O . LEU A 1 299 ? 7.224 -14.506 42.551 1.00 53.84 299 LEU A O 1
ATOM 2524 N N . SER A 1 300 ? 9.321 -14.138 43.264 1.00 50.69 300 SER A N 1
ATOM 2525 C CA . SER A 1 300 ? 9.632 -15.548 43.525 1.00 50.69 300 SER A CA 1
ATOM 2526 C C . SER A 1 300 ? 8.837 -16.098 44.713 1.00 50.69 300 SER A C 1
ATOM 2528 O O . SER A 1 300 ? 8.322 -17.216 44.642 1.00 50.69 300 SER A O 1
ATOM 2530 N N . ILE A 1 301 ? 8.678 -15.301 45.774 1.00 49.28 301 ILE A N 1
ATOM 2531 C CA . ILE A 1 301 ? 7.853 -15.633 46.943 1.00 49.28 301 ILE A CA 1
ATOM 2532 C C . ILE A 1 301 ? 6.379 -15.718 46.537 1.00 49.28 301 ILE A C 1
ATOM 2534 O O . ILE A 1 301 ? 5.740 -16.733 46.807 1.00 49.28 301 ILE A O 1
ATOM 2538 N N . ALA A 1 302 ? 5.856 -14.725 45.813 1.00 57.97 302 ALA A N 1
ATOM 2539 C CA . ALA A 1 302 ? 4.470 -14.719 45.344 1.00 57.97 302 ALA A CA 1
ATOM 2540 C C . ALA A 1 302 ? 4.156 -15.929 44.444 1.00 57.97 302 ALA A C 1
ATOM 2542 O O . ALA A 1 302 ? 3.131 -16.592 44.618 1.00 57.97 302 ALA A O 1
ATOM 2543 N N . ALA A 1 303 ? 5.068 -16.278 43.529 1.00 53.81 303 ALA A N 1
ATOM 2544 C CA . ALA A 1 303 ? 4.941 -17.468 42.689 1.00 53.81 303 ALA A CA 1
ATOM 2545 C C . ALA A 1 303 ? 5.005 -18.775 43.505 1.00 53.81 303 ALA A C 1
ATOM 2547 O O . ALA A 1 303 ? 4.295 -19.739 43.202 1.00 53.81 303 ALA A O 1
ATOM 2548 N N . GLY A 1 304 ? 5.839 -18.819 44.549 1.00 47.81 304 GLY A N 1
ATOM 2549 C CA . GLY A 1 304 ? 5.900 -19.925 45.504 1.00 47.81 304 GLY A CA 1
ATOM 2550 C C . GLY A 1 304 ? 4.593 -20.095 46.281 1.00 47.81 304 GLY A C 1
ATOM 2551 O O . GLY A 1 304 ? 4.042 -21.195 46.329 1.00 47.81 304 GLY A O 1
ATOM 2552 N N . GLU A 1 305 ? 4.041 -19.007 46.819 1.00 57.34 305 GLU A N 1
ATOM 2553 C CA . GLU A 1 305 ? 2.759 -19.015 47.527 1.00 57.34 305 GLU A CA 1
ATOM 2554 C C . GLU A 1 305 ? 1.603 -19.463 46.633 1.00 57.34 305 GLU A C 1
ATOM 2556 O O . GLU A 1 305 ? 0.752 -20.248 47.059 1.00 57.34 305 GLU A O 1
ATOM 2561 N N . GLU A 1 306 ? 1.556 -18.987 45.389 1.00 65.88 306 GLU A N 1
ATOM 2562 C CA . GLU A 1 306 ? 0.514 -19.369 44.441 1.00 65.88 306 GLU A CA 1
ATOM 2563 C C . GLU A 1 306 ? 0.587 -20.866 44.111 1.00 65.88 306 GLU A C 1
ATOM 2565 O O . GLU A 1 306 ? -0.443 -21.550 44.116 1.00 65.88 306 GLU A O 1
ATOM 2570 N N . LYS A 1 307 ? 1.800 -21.414 43.942 1.00 60.41 307 LYS A N 1
ATOM 2571 C CA . LYS A 1 307 ? 2.015 -22.863 43.803 1.00 60.41 307 LYS A CA 1
ATOM 2572 C C . LYS A 1 307 ? 1.534 -23.632 45.034 1.00 60.41 307 LYS A C 1
ATOM 2574 O O . LYS A 1 307 ? 0.823 -24.622 44.876 1.00 60.41 307 LYS A O 1
ATOM 2579 N N . VAL A 1 308 ? 1.859 -23.187 46.248 1.00 60.34 308 VAL A N 1
ATOM 2580 C CA . VAL A 1 308 ? 1.402 -23.843 47.488 1.00 60.34 308 VAL A CA 1
ATOM 2581 C C . VAL A 1 308 ? -0.126 -23.816 47.595 1.00 60.34 308 VAL A C 1
ATOM 2583 O O . VAL A 1 308 ? -0.744 -24.844 47.879 1.00 60.34 308 VAL A O 1
ATOM 2586 N N . ARG A 1 309 ? -0.770 -22.678 47.299 1.00 71.25 309 ARG A N 1
ATOM 2587 C CA . ARG A 1 309 ? -2.241 -22.563 47.288 1.00 71.25 309 ARG A CA 1
ATOM 2588 C C . ARG A 1 309 ? -2.874 -23.483 46.249 1.00 71.25 309 ARG A C 1
ATOM 2590 O O . ARG A 1 309 ? -3.906 -24.093 46.531 1.00 71.25 309 ARG A O 1
ATOM 2597 N N . TYR A 1 310 ? -2.274 -23.584 45.065 1.00 77.75 310 TYR A N 1
ATOM 2598 C CA . TYR A 1 310 ? -2.727 -24.483 44.008 1.00 77.75 310 TYR A CA 1
ATOM 2599 C C . TYR A 1 310 ? -2.675 -25.949 44.458 1.00 77.75 310 TYR A C 1
ATOM 2601 O O . TYR A 1 310 ? -3.691 -26.643 44.399 1.00 77.75 310 TYR A O 1
ATOM 2609 N N . TRP A 1 311 ? -1.536 -26.405 44.986 1.00 63.50 311 TRP A N 1
ATOM 2610 C CA . TRP A 1 311 ? -1.371 -27.788 45.441 1.00 63.50 311 TRP A CA 1
ATOM 2611 C C . TRP A 1 311 ? -2.222 -28.117 46.673 1.00 63.50 311 TRP A C 1
ATOM 2613 O O . TRP A 1 311 ? -2.815 -29.190 46.725 1.00 63.50 311 TRP A O 1
ATOM 2623 N N . SER A 1 312 ? -2.392 -27.179 47.609 1.00 70.75 312 SER A N 1
ATOM 2624 C CA . SER A 1 312 ? -3.295 -27.346 48.757 1.00 70.75 312 SER A CA 1
ATOM 2625 C C . SER A 1 312 ? -4.761 -27.494 48.327 1.00 70.75 312 SER A C 1
ATOM 2627 O O . SER A 1 312 ? -5.489 -28.335 48.857 1.00 70.75 312 SER A O 1
ATOM 2629 N N . LYS A 1 313 ? -5.206 -26.721 47.325 1.00 77.12 313 LYS A N 1
ATOM 2630 C CA . LYS A 1 313 ? -6.544 -26.879 46.733 1.00 77.12 313 LYS A CA 1
ATOM 2631 C C . LYS A 1 313 ? -6.690 -28.218 46.018 1.00 77.12 313 LYS A C 1
ATOM 2633 O O . LYS A 1 313 ? -7.720 -28.864 46.180 1.00 77.12 313 LYS A O 1
ATOM 2638 N N . LYS A 1 314 ? -5.671 -28.638 45.265 1.00 75.31 314 LYS A N 1
ATOM 2639 C CA . LYS A 1 314 ? -5.667 -29.919 44.551 1.00 75.31 314 LYS A CA 1
ATOM 2640 C C . LYS A 1 314 ? -5.770 -31.105 45.519 1.00 75.31 314 LYS A C 1
ATOM 2642 O O . LYS A 1 314 ? -6.659 -31.933 45.357 1.00 75.31 314 LYS A O 1
ATOM 2647 N N . ALA A 1 315 ? -4.969 -31.111 46.584 1.00 66.88 315 ALA A N 1
ATOM 2648 C CA . ALA A 1 315 ? -4.996 -32.152 47.611 1.00 66.88 315 ALA A CA 1
ATOM 2649 C C . ALA A 1 315 ? -6.364 -32.260 48.316 1.00 66.88 315 ALA A C 1
ATOM 2651 O O . ALA A 1 315 ? -6.843 -33.359 48.560 1.00 66.88 315 ALA A O 1
ATOM 2652 N N . LYS A 1 316 ? -7.045 -31.133 48.585 1.00 71.94 316 LYS A N 1
ATOM 2653 C CA . LYS A 1 316 ? -8.406 -31.122 49.168 1.00 71.94 316 LYS A CA 1
ATOM 2654 C C . LYS A 1 316 ? -9.496 -31.662 48.237 1.00 71.94 316 LYS A C 1
ATOM 2656 O O . LYS A 1 316 ? -10.568 -32.030 48.710 1.00 71.94 316 LYS A O 1
ATOM 2661 N N . ILE A 1 317 ? -9.270 -31.620 46.927 1.00 74.19 317 ILE A N 1
ATOM 2662 C CA . ILE A 1 317 ? -10.194 -32.170 45.928 1.00 74.19 317 ILE A CA 1
ATOM 2663 C C . ILE A 1 317 ? -9.979 -33.680 45.804 1.00 74.19 317 ILE A C 1
ATOM 2665 O O . ILE A 1 317 ? -10.945 -34.422 45.665 1.00 74.19 317 ILE A O 1
ATOM 2669 N N . GLU A 1 318 ? -8.727 -34.130 45.888 1.00 66.50 318 GLU A N 1
ATOM 2670 C CA . GLU A 1 318 ? -8.360 -35.546 45.811 1.00 66.50 318 GLU A CA 1
ATOM 2671 C C . GLU A 1 318 ? -8.773 -36.331 47.068 1.00 66.50 318 GLU A C 1
ATOM 2673 O O . GLU A 1 318 ? -9.167 -37.480 46.938 1.00 66.50 318 GLU A O 1
ATOM 2678 N N . THR A 1 319 ? -8.802 -35.716 48.257 1.00 67.19 319 THR A N 1
ATOM 2679 C CA . THR A 1 319 ? -9.278 -36.365 49.500 1.00 67.19 319 THR A CA 1
ATOM 2680 C C . THR A 1 319 ? -10.801 -36.382 49.685 1.00 67.19 319 THR A C 1
ATOM 2682 O O . THR A 1 319 ? -11.290 -36.933 50.667 1.00 67.19 319 THR A O 1
ATOM 2685 N N . LYS A 1 320 ? -11.564 -35.762 48.774 1.00 57.84 320 LYS A N 1
ATOM 2686 C CA . LYS A 1 320 ? -13.041 -35.756 48.773 1.00 57.84 320 LYS A CA 1
ATOM 2687 C C . LYS A 1 320 ? -13.662 -36.729 47.759 1.00 57.84 320 LYS A C 1
ATOM 2689 O O . LYS A 1 320 ? -14.882 -36.713 47.597 1.00 57.84 320 LYS A O 1
ATOM 2694 N N . LYS A 1 321 ? -12.842 -37.510 47.056 1.00 46.09 321 LYS A N 1
ATOM 2695 C CA . LYS A 1 321 ? -13.262 -38.608 46.177 1.00 46.09 321 LYS A CA 1
ATOM 2696 C C . LYS A 1 321 ? -12.999 -39.941 46.854 1.00 46.09 321 LYS A C 1
ATOM 2698 O O . LYS A 1 321 ? -13.783 -40.866 46.573 1.00 46.09 321 LYS A O 1
#

Secondary structure (DSSP, 8-state):
----------------SS----TTSS--GGGS-HHHHHHHHHHHSTTHHHHHHH--SHHHHHHHHHHHHHHHHHHHHHHHHHHHHHHHHHHHHHT-TT-B--HHHHHHTT--SB----HHHHHHHHHHHHHHHHHHHHHHHHHHHSPPPHHHHT-SS---HHHHHHHHHHHHHHHHHHHHHHHHHHHHHHHHHHHHHHHHHHHHHT---HHHHHHHHHHHHHHHHHHHHHHHHHHHHHHHHTT---GGGGGGSS-HHHHHHHHH----------HHHHHHHHHHHHHHHHHHHHHHHHHHHHHHHHHHHHHHHHHHHHTT-

pLDDT: mean 70.53, std 17.85, range [27.8, 94.06]

Mean predicted aligned error: 17.27 Å